Protein AF-A0A7X8GIF8-F1 (afdb_monomer_lite)

Secondary structure (DSSP, 8-state):
---GGGGT---TTT---HHHHHHHHHHHHHHHHHHHHHT---HHHHHHHHHHHHHHHHHHHHHHHHHHHHHT-GGGHHHHHHHHHHHHHHHHH-HHHHHHHHHHHHTSS-GGGG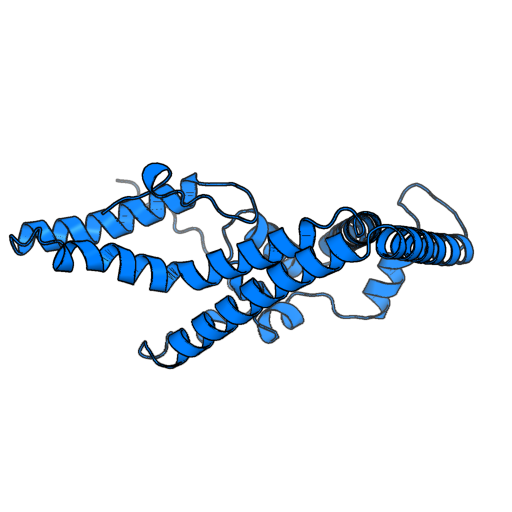G-HHHHHHHS---HHHHHHHHHSPPTT----HHHHHHHHHHHHHHHHHHHHH-HHHHHHHHHHHHHHHHHHHHHHHHHHHHSS---GGGG--TT-----------

Structure (mmCIF, N/CA/C/O backbone):
data_AF-A0A7X8GIF8-F1
#
_entry.id   AF-A0A7X8GIF8-F1
#
loop_
_atom_site.group_PDB
_atom_site.id
_atom_site.type_symbol
_atom_site.label_atom_id
_atom_site.label_alt_id
_atom_site.label_comp_id
_atom_site.label_asym_id
_atom_site.label_entity_id
_atom_site.label_seq_id
_atom_site.pdbx_PDB_ins_code
_atom_site.Cartn_x
_atom_site.Cartn_y
_atom_site.Cartn_z
_atom_site.occupancy
_atom_site.B_iso_or_equiv
_atom_site.auth_seq_id
_atom_site.auth_comp_id
_atom_site.auth_asym_id
_atom_site.auth_atom_id
_atom_site.pdbx_PDB_model_num
ATOM 1 N N . MET A 1 1 ? -15.236 3.003 18.579 1.00 92.75 1 MET A N 1
ATOM 2 C CA . MET A 1 1 ? -15.171 2.500 17.191 1.00 92.75 1 MET A CA 1
ATOM 3 C C . MET A 1 1 ? -15.177 3.705 16.267 1.00 92.75 1 MET A C 1
ATOM 5 O O . MET A 1 1 ? -16.009 4.575 16.480 1.00 92.75 1 MET A O 1
ATOM 9 N N . VAL A 1 2 ? -14.233 3.801 15.330 1.00 95.94 2 VAL A N 1
ATOM 10 C CA . VAL A 1 2 ? -14.109 4.921 14.377 1.00 95.94 2 VAL A CA 1
ATOM 11 C C . VAL A 1 2 ? -13.876 4.319 12.990 1.00 95.94 2 VAL A C 1
ATOM 13 O O . VAL A 1 2 ? -13.183 3.305 12.887 1.00 95.94 2 VAL A O 1
ATOM 16 N N . ILE A 1 3 ? -14.476 4.902 11.953 1.00 97.38 3 ILE A N 1
ATOM 17 C CA . ILE A 1 3 ? -14.485 4.374 10.580 1.00 97.38 3 ILE A CA 1
ATOM 18 C C . ILE A 1 3 ? -14.205 5.474 9.552 1.00 97.38 3 ILE A C 1
ATOM 20 O O . ILE A 1 3 ? -14.271 6.660 9.876 1.00 97.38 3 ILE A O 1
ATOM 24 N N . GLY A 1 4 ? -13.942 5.068 8.309 1.00 95.44 4 GLY A N 1
ATOM 25 C CA . GLY A 1 4 ? -13.752 5.970 7.174 1.00 95.44 4 GLY A CA 1
ATOM 26 C C . GLY A 1 4 ? -12.690 7.041 7.401 1.00 95.44 4 GLY A C 1
ATOM 27 O O . GLY A 1 4 ? -11.631 6.773 7.967 1.00 95.44 4 GLY A O 1
ATOM 28 N N . ASP A 1 5 ? -12.984 8.256 6.945 1.00 95.50 5 ASP A N 1
ATOM 29 C CA . ASP A 1 5 ? -12.061 9.394 7.008 1.00 95.50 5 ASP A CA 1
ATOM 30 C C . ASP A 1 5 ? -11.734 9.806 8.452 1.00 95.50 5 ASP A C 1
ATOM 32 O O . ASP A 1 5 ? -10.590 10.107 8.779 1.00 95.50 5 ASP A O 1
ATOM 36 N N . ALA A 1 6 ? -12.698 9.671 9.372 1.00 96.69 6 ALA A N 1
ATOM 37 C CA . ALA A 1 6 ? -12.468 9.905 10.799 1.00 96.69 6 ALA A CA 1
ATOM 38 C C . ALA A 1 6 ? -11.425 8.944 11.402 1.00 96.69 6 ALA A C 1
ATOM 40 O O . ALA A 1 6 ? -10.806 9.261 12.416 1.00 96.69 6 ALA A O 1
ATOM 41 N N . ALA A 1 7 ? -11.231 7.771 10.792 1.00 94.75 7 ALA A N 1
ATOM 42 C CA . ALA A 1 7 ? -10.197 6.806 11.158 1.00 94.75 7 ALA A CA 1
ATOM 43 C C . ALA A 1 7 ? -8.937 6.895 10.274 1.00 94.75 7 ALA A C 1
ATOM 45 O O . ALA A 1 7 ? -8.041 6.068 10.432 1.00 94.75 7 ALA A O 1
ATOM 46 N N . ASN A 1 8 ? -8.855 7.880 9.369 1.00 93.50 8 ASN A N 1
ATOM 47 C CA . ASN A 1 8 ? -7.756 8.079 8.420 1.00 93.50 8 ASN A CA 1
ATOM 48 C C . ASN A 1 8 ? -7.442 6.827 7.579 1.00 93.50 8 ASN A C 1
ATOM 50 O O . ASN A 1 8 ? -6.294 6.407 7.444 1.00 93.50 8 ASN A O 1
ATOM 54 N N . LEU A 1 9 ? -8.484 6.193 7.036 1.00 93.94 9 LEU A N 1
ATOM 55 C CA . LEU A 1 9 ? -8.365 4.939 6.286 1.00 93.94 9 LEU A CA 1
ATOM 56 C C . LEU A 1 9 ? -8.098 5.154 4.785 1.00 93.94 9 LEU A C 1
ATOM 58 O O . LEU A 1 9 ? -8.544 4.344 3.982 1.00 93.94 9 LEU A O 1
ATOM 62 N N . ALA A 1 10 ? -7.420 6.225 4.370 1.00 92.56 10 ALA A N 1
ATOM 63 C CA . ALA A 1 10 ? -7.121 6.481 2.954 1.00 92.56 10 ALA A CA 1
ATOM 64 C C . ALA A 1 10 ? -6.022 5.546 2.421 1.00 92.56 10 ALA A C 1
ATOM 66 O O . ALA A 1 10 ? -4.966 5.444 3.029 1.00 92.56 10 ALA A O 1
ATOM 67 N N . ASP A 1 11 ? -6.240 4.873 1.290 1.00 91.81 11 ASP A N 1
ATOM 68 C CA . ASP A 1 11 ? -5.256 3.954 0.704 1.00 91.81 11 ASP A CA 1
ATOM 69 C C . ASP A 1 11 ? -3.913 4.669 0.418 1.00 91.81 11 ASP A C 1
ATOM 71 O O . ASP A 1 11 ? -3.903 5.661 -0.316 1.00 91.81 11 ASP A O 1
ATOM 75 N N . PRO A 1 12 ? -2.774 4.179 0.947 1.00 92.06 12 PRO A N 1
ATOM 76 C CA . PRO A 1 12 ? -1.474 4.823 0.754 1.00 92.06 12 PRO A CA 1
ATOM 77 C C . PRO A 1 12 ? -1.001 4.898 -0.706 1.00 92.06 12 PRO A C 1
ATOM 79 O O . PRO A 1 12 ? -0.185 5.757 -1.037 1.00 92.06 12 PRO A O 1
ATOM 82 N N . ILE A 1 13 ? -1.457 3.994 -1.579 1.00 90.31 13 ILE A N 1
ATOM 83 C CA . ILE A 1 13 ? -0.978 3.898 -2.965 1.00 90.31 13 ILE A CA 1
ATOM 84 C C . ILE A 1 13 ? -1.670 4.929 -3.857 1.00 90.31 13 ILE A C 1
ATOM 86 O O . ILE A 1 13 ? -1.005 5.623 -4.625 1.00 90.31 13 ILE A O 1
ATOM 90 N N . ASN A 1 14 ? -2.998 5.020 -3.780 1.00 89.69 14 ASN A N 1
ATOM 91 C CA . ASN A 1 14 ? -3.799 5.864 -4.675 1.00 89.69 14 ASN A CA 1
ATOM 92 C C . ASN A 1 14 ? -4.448 7.073 -3.980 1.00 89.69 14 ASN A C 1
ATOM 94 O O . ASN A 1 14 ? -5.032 7.920 -4.655 1.00 89.69 14 ASN A O 1
ATOM 98 N N . GLY A 1 15 ? -4.350 7.174 -2.651 1.00 90.00 15 GLY A N 1
ATOM 99 C CA . GLY A 1 15 ? -4.953 8.244 -1.851 1.00 90.00 15 GLY A CA 1
ATOM 100 C C . GLY A 1 15 ? -6.478 8.152 -1.710 1.00 90.00 15 GLY A C 1
ATOM 10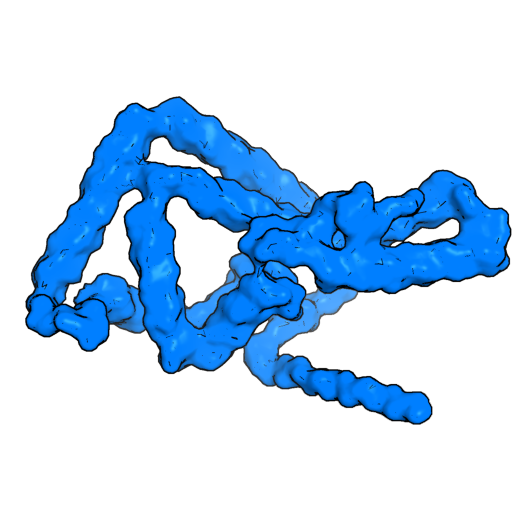1 O O . GLY A 1 15 ? -7.101 9.045 -1.139 1.00 90.00 15 GLY A O 1
ATOM 102 N N . GLY A 1 16 ? -7.107 7.101 -2.233 1.00 90.94 16 GLY A N 1
ATOM 103 C CA . GLY A 1 16 ? -8.548 6.895 -2.214 1.00 90.94 16 GLY A CA 1
ATOM 104 C C . GLY A 1 16 ? -9.048 6.408 -0.855 1.00 90.94 16 GLY A C 1
ATOM 105 O O . GLY A 1 16 ? -8.534 5.448 -0.289 1.00 90.94 16 GLY A O 1
ATOM 106 N N . GLY A 1 17 ? -10.099 7.043 -0.333 1.00 91.94 17 GLY A N 1
ATOM 107 C CA . GLY A 1 17 ? -10.710 6.668 0.951 1.00 91.94 17 GLY A CA 1
ATOM 108 C C . GLY A 1 17 ? -12.096 6.032 0.847 1.00 91.94 17 GLY A C 1
ATOM 109 O O . GLY A 1 17 ? -12.537 5.387 1.793 1.00 91.94 17 GLY A O 1
ATOM 110 N N . ILE A 1 18 ? -12.794 6.181 -0.285 1.00 94.00 18 ILE A N 1
ATOM 111 C CA . ILE A 1 18 ? -14.220 5.824 -0.398 1.00 94.00 18 ILE A CA 1
ATOM 112 C C . ILE A 1 18 ? -14.442 4.324 -0.190 1.00 94.00 18 ILE A C 1
ATOM 114 O O . ILE A 1 18 ? -15.267 3.938 0.633 1.00 94.00 18 ILE A O 1
ATOM 118 N N . HIS A 1 19 ? -13.691 3.470 -0.890 1.00 91.06 19 HIS A N 1
ATOM 119 C CA . HIS A 1 19 ? -13.821 2.020 -0.737 1.00 91.06 19 HIS A CA 1
ATOM 120 C C . HIS A 1 19 ? -13.545 1.581 0.711 1.00 91.06 19 HIS A C 1
ATOM 122 O O . HIS A 1 19 ? -14.333 0.840 1.297 1.00 91.06 19 HIS A O 1
ATOM 128 N N . ASN A 1 20 ? -12.488 2.121 1.322 1.00 92.94 20 ASN A N 1
ATOM 129 C CA . ASN A 1 20 ? -12.100 1.805 2.695 1.00 92.94 20 ASN A CA 1
ATOM 130 C C . ASN A 1 20 ? -13.143 2.320 3.704 1.00 92.94 20 ASN A C 1
ATOM 132 O O . ASN A 1 20 ? -13.422 1.653 4.700 1.00 92.94 20 ASN A O 1
ATOM 136 N N . ALA A 1 21 ? -13.773 3.468 3.440 1.00 95.75 21 ALA A N 1
ATOM 137 C CA . ALA A 1 21 ? -14.875 4.001 4.239 1.00 95.75 21 ALA A CA 1
ATOM 138 C C . ALA A 1 21 ? -16.125 3.114 4.166 1.00 95.75 21 ALA A C 1
ATOM 140 O O . ALA A 1 21 ? -16.726 2.819 5.198 1.00 95.75 21 ALA A O 1
ATOM 141 N N . MET A 1 22 ? -16.479 2.632 2.973 1.00 96.06 22 MET A N 1
ATOM 142 C CA . MET A 1 22 ? -17.614 1.723 2.790 1.00 96.06 22 MET A CA 1
ATOM 143 C C . MET A 1 22 ? -17.367 0.369 3.464 1.00 96.06 22 MET A C 1
ATOM 145 O O . MET A 1 22 ? -18.236 -0.135 4.175 1.00 96.06 22 MET A O 1
ATOM 149 N N . GLU A 1 23 ? -16.174 -0.204 3.297 1.00 94.50 23 GLU A N 1
ATOM 150 C CA . G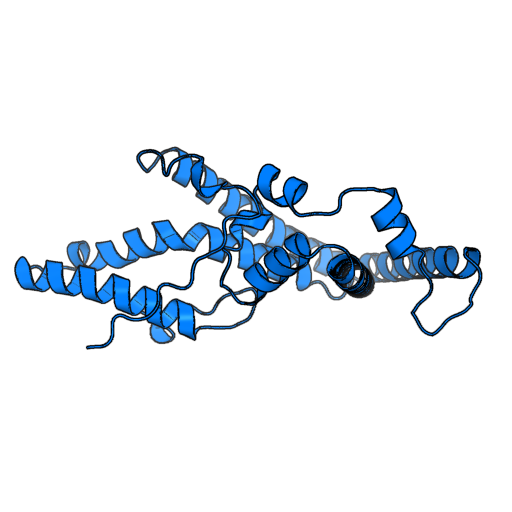LU A 1 23 ? -15.818 -1.488 3.907 1.00 94.50 23 GLU A CA 1
ATOM 151 C C . GLU A 1 23 ? -15.729 -1.392 5.438 1.00 94.50 23 GLU A C 1
ATOM 153 O O . GLU A 1 23 ? -16.256 -2.253 6.146 1.00 94.50 23 GLU A O 1
ATOM 158 N N . SER A 1 24 ? -15.121 -0.325 5.968 1.00 96.88 24 SER A N 1
ATOM 159 C CA . SER A 1 24 ? -15.067 -0.095 7.418 1.00 96.88 24 SER A CA 1
ATOM 160 C C . SER A 1 24 ? -16.452 0.143 8.010 1.00 96.88 24 SER A C 1
ATOM 162 O O . SER A 1 24 ? -16.750 -0.399 9.072 1.00 96.88 24 SER A O 1
ATOM 164 N N . GLY A 1 25 ? -17.323 0.885 7.320 1.00 97.75 25 GLY A N 1
ATOM 165 C CA . GLY A 1 25 ? -18.713 1.078 7.730 1.00 97.75 25 GLY A CA 1
ATOM 166 C C . GLY A 1 25 ? -19.511 -0.223 7.759 1.00 97.75 25 GLY A C 1
ATOM 167 O O . GLY A 1 25 ? -20.227 -0.478 8.726 1.00 97.75 25 GLY A O 1
ATOM 168 N N . HIS A 1 26 ? -19.339 -1.077 6.748 1.00 97.62 26 HIS A N 1
ATOM 169 C CA . HIS A 1 26 ? -19.956 -2.402 6.715 1.00 97.62 26 HIS A CA 1
ATOM 170 C C . HIS A 1 26 ? -19.483 -3.282 7.881 1.00 97.62 26 HIS A C 1
ATOM 172 O O . HIS A 1 26 ? -20.296 -3.836 8.612 1.00 97.62 26 HIS A O 1
ATOM 178 N N . LEU A 1 27 ? -18.175 -3.353 8.127 1.00 97.38 27 LEU A N 1
ATOM 179 C CA . LEU A 1 27 ? -17.638 -4.154 9.228 1.00 97.38 27 LEU A CA 1
ATOM 180 C C . LEU A 1 27 ? -18.039 -3.605 10.609 1.00 97.38 27 LEU A C 1
ATOM 182 O O . LEU A 1 27 ? -18.278 -4.363 11.550 1.00 97.38 27 LEU A O 1
ATOM 186 N N . ALA A 1 28 ? -18.105 -2.281 10.751 1.00 98.06 28 ALA A N 1
ATOM 187 C CA . ALA A 1 28 ? -18.545 -1.635 11.979 1.00 98.06 28 ALA A CA 1
ATOM 188 C C . ALA A 1 28 ? -20.035 -1.860 12.251 1.00 98.06 28 ALA A C 1
ATOM 190 O O . ALA A 1 28 ? -20.409 -2.015 13.413 1.00 98.06 28 ALA A O 1
ATOM 191 N N . SER A 1 29 ? -20.879 -1.908 11.214 1.00 98.12 29 SER A N 1
ATOM 192 C CA . SER A 1 29 ? -22.307 -2.183 11.387 1.00 98.12 29 SER A CA 1
ATOM 193 C C . SER A 1 29 ? -22.554 -3.614 11.861 1.00 98.12 29 SER A C 1
ATOM 195 O O . SER A 1 29 ? -23.374 -3.803 12.754 1.00 98.12 29 SER A O 1
ATOM 197 N N . GLU A 1 30 ? -21.790 -4.599 11.377 1.00 98.19 30 GLU A N 1
ATOM 198 C CA . GLU A 1 30 ? -21.833 -5.971 11.905 1.00 98.19 30 GLU A CA 1
ATOM 199 C C . GLU A 1 30 ? -21.527 -6.004 13.410 1.00 98.19 30 GLU A C 1
ATOM 201 O O . GLU A 1 30 ? -22.292 -6.562 14.195 1.00 98.19 30 GLU A O 1
ATOM 206 N N . VAL A 1 31 ? -20.440 -5.350 13.836 1.00 98.06 31 VAL A N 1
ATOM 207 C CA . VAL A 1 31 ? -20.057 -5.296 15.258 1.00 98.06 31 VAL A CA 1
ATOM 208 C C . VAL A 1 31 ? -21.087 -4.526 16.089 1.00 98.06 31 VAL A C 1
ATOM 210 O O . VAL A 1 31 ? -21.388 -4.932 17.210 1.00 98.06 31 VAL A O 1
ATOM 213 N N . ALA A 1 32 ? -21.660 -3.446 15.553 1.00 98.12 32 ALA A N 1
ATOM 214 C CA . ALA A 1 32 ? -22.712 -2.687 16.225 1.00 98.12 32 ALA A CA 1
ATOM 215 C C . ALA A 1 32 ? -24.000 -3.506 16.394 1.00 98.12 32 ALA A C 1
ATOM 217 O O . ALA A 1 32 ? -24.611 -3.460 17.457 1.00 98.12 32 ALA A O 1
ATOM 218 N N . LEU A 1 33 ? -24.398 -4.279 15.380 1.00 98.44 33 LEU A N 1
ATOM 219 C CA . LEU A 1 33 ? -25.555 -5.173 15.457 1.00 98.44 33 LEU A CA 1
ATOM 220 C C . LEU A 1 33 ? -25.351 -6.258 16.518 1.00 98.44 33 LEU A C 1
ATOM 222 O O . LEU A 1 33 ? -26.250 -6.498 17.322 1.00 98.44 33 LEU A O 1
ATOM 226 N N . GLU A 1 34 ? -24.161 -6.866 16.568 1.00 98.19 34 GLU A N 1
ATOM 227 C CA . GLU A 1 34 ? -23.807 -7.825 17.619 1.00 98.19 34 GLU A CA 1
ATOM 228 C C . GLU A 1 34 ? -23.853 -7.178 19.018 1.00 98.19 34 GLU A C 1
ATOM 230 O O . GLU A 1 34 ? -24.343 -7.797 19.963 1.00 98.19 34 GLU A O 1
ATOM 235 N N . ALA A 1 35 ? -23.395 -5.927 19.146 1.00 98.25 35 ALA A N 1
ATOM 236 C CA . ALA A 1 35 ? -23.413 -5.179 20.406 1.00 98.25 35 ALA A CA 1
ATOM 237 C C . ALA A 1 35 ? -24.844 -4.881 20.868 1.00 98.25 35 ALA A C 1
ATOM 239 O O . ALA A 1 35 ? -25.171 -5.081 22.034 1.00 98.25 35 ALA A O 1
ATOM 240 N N . ILE A 1 36 ? -25.715 -4.460 19.944 1.00 98.50 36 ILE A N 1
ATOM 241 C CA . ILE A 1 36 ? -27.135 -4.204 20.217 1.00 98.50 36 ILE A CA 1
ATOM 242 C C . ILE A 1 36 ? -27.836 -5.491 20.658 1.00 98.50 36 ILE A C 1
ATOM 244 O O . ILE A 1 36 ? -28.555 -5.477 21.653 1.00 98.50 36 ILE A O 1
ATOM 248 N N . ALA A 1 37 ? -27.609 -6.601 19.952 1.00 98.19 37 ALA A N 1
ATOM 249 C CA . ALA A 1 37 ? -28.221 -7.886 20.282 1.00 98.19 37 ALA A CA 1
ATOM 250 C C . ALA A 1 37 ? -27.764 -8.424 21.650 1.00 98.19 37 ALA A C 1
ATOM 252 O O . ALA A 1 37 ? -28.561 -9.018 22.372 1.00 98.19 37 ALA A O 1
ATOM 253 N N . GLY A 1 38 ? -26.493 -8.211 22.006 1.00 97.12 38 GLY A N 1
ATOM 254 C CA . GLY A 1 38 ? -25.930 -8.617 23.295 1.00 97.12 38 GLY A CA 1
ATOM 255 C C . GLY A 1 38 ? -26.125 -7.608 24.431 1.00 97.12 38 GLY A C 1
ATOM 256 O O . GLY A 1 38 ? -25.850 -7.943 25.580 1.00 97.12 38 GLY A O 1
ATOM 257 N N . GLY A 1 39 ? -26.562 -6.381 24.132 1.00 98.25 39 GLY A N 1
ATOM 258 C CA . GLY A 1 39 ? -26.608 -5.276 25.094 1.00 98.25 39 GLY A CA 1
ATOM 259 C C . GLY A 1 39 ? -25.233 -4.829 25.614 1.00 98.25 39 GLY A C 1
ATOM 260 O O . GLY A 1 39 ? -25.168 -4.162 26.645 1.00 98.25 39 GLY A O 1
ATOM 261 N N . ASP A 1 40 ? -24.139 -5.186 24.934 1.00 98.00 40 ASP A N 1
ATOM 262 C CA . ASP A 1 40 ? -22.764 -4.918 25.367 1.00 98.00 40 ASP A CA 1
ATOM 263 C C . ASP A 1 40 ? -22.091 -3.881 24.460 1.00 98.00 40 ASP A C 1
ATOM 265 O O . ASP A 1 40 ? -21.626 -4.173 23.358 1.00 98.00 40 ASP A O 1
ATOM 269 N N . PHE A 1 41 ? -22.016 -2.647 24.956 1.00 97.44 41 PHE A N 1
ATOM 270 C CA . PHE A 1 41 ? -21.344 -1.524 24.296 1.00 97.44 41 PHE A CA 1
ATOM 271 C C . PHE A 1 41 ? -19.986 -1.204 24.930 1.00 97.44 41 PHE A C 1
ATOM 273 O O . PHE A 1 41 ? -19.466 -0.093 24.777 1.00 97.44 41 PHE A O 1
ATOM 280 N N . SER A 1 42 ? -19.415 -2.150 25.679 1.00 98.06 42 SER A N 1
ATOM 281 C CA . SER A 1 42 ? -18.111 -1.975 26.304 1.00 98.06 42 SER A CA 1
ATOM 282 C C . SER A 1 42 ? -17.015 -1.734 25.263 1.00 98.06 42 SER A C 1
ATOM 284 O O . SER A 1 42 ? -17.107 -2.101 24.084 1.00 98.06 42 SER A O 1
ATOM 286 N N . ARG A 1 43 ? -15.920 -1.116 25.719 1.00 97.00 43 ARG A N 1
ATOM 287 C CA . ARG A 1 43 ? -14.720 -0.905 24.901 1.00 97.00 43 ARG A CA 1
ATOM 288 C C . ARG A 1 43 ? -14.190 -2.218 24.330 1.00 97.00 43 ARG A C 1
ATOM 290 O O . ARG A 1 43 ? -13.756 -2.228 23.181 1.00 97.00 43 ARG A O 1
ATOM 297 N N . ASP A 1 44 ? -14.229 -3.288 25.114 1.00 96.00 44 ASP A N 1
ATOM 298 C CA . ASP A 1 44 ? -13.706 -4.592 24.714 1.00 96.00 44 ASP A CA 1
ATOM 299 C C . ASP A 1 44 ? -14.563 -5.200 23.603 1.00 96.00 44 ASP A C 1
ATOM 301 O O . ASP A 1 44 ? -14.027 -5.653 22.587 1.00 96.00 44 ASP A O 1
ATOM 305 N N . PHE A 1 45 ? -15.891 -5.108 23.724 1.00 97.69 45 PHE A N 1
ATOM 306 C CA . PHE A 1 45 ? -16.800 -5.589 22.690 1.00 97.69 45 PHE A CA 1
ATOM 307 C C . PHE A 1 45 ? -16.652 -4.801 21.384 1.00 97.69 45 PHE A C 1
ATOM 309 O O . PHE A 1 45 ? -16.419 -5.380 20.320 1.00 97.69 45 PHE A O 1
ATOM 316 N N . LEU A 1 46 ? -16.706 -3.467 21.453 1.00 97.75 46 LEU A N 1
ATOM 317 C CA . LEU A 1 46 ? -16.546 -2.604 20.277 1.00 97.75 46 LEU A CA 1
ATOM 318 C C . LEU A 1 46 ? -15.122 -2.655 19.697 1.00 97.75 46 LEU A C 1
ATOM 320 O O . LEU A 1 46 ? -14.921 -2.382 18.512 1.00 97.75 46 LEU A O 1
ATOM 324 N N . GLY A 1 47 ? -14.127 -3.033 20.504 1.00 96.62 47 GLY A N 1
ATOM 325 C CA . GLY A 1 47 ? -12.744 -3.257 20.083 1.00 96.62 47 GLY A CA 1
ATOM 326 C C . GLY A 1 47 ? -12.598 -4.381 19.056 1.00 96.62 47 GLY A C 1
ATOM 327 O O . GLY A 1 47 ? -11.672 -4.347 18.243 1.00 96.62 47 GLY A O 1
ATOM 328 N N . ARG A 1 48 ? -13.558 -5.316 18.999 1.00 96.44 48 ARG A N 1
ATOM 329 C CA . ARG A 1 48 ? -13.590 -6.407 18.009 1.00 96.44 48 ARG A CA 1
ATOM 330 C C . ARG A 1 48 ? -13.591 -5.887 16.571 1.00 96.44 48 ARG A C 1
ATOM 332 O O . ARG A 1 48 ? -13.000 -6.534 15.709 1.00 96.44 48 ARG A O 1
ATOM 339 N N . TYR A 1 49 ? -14.177 -4.713 16.314 1.00 97.50 49 TYR A N 1
ATOM 340 C CA . TYR A 1 49 ? -14.084 -4.054 15.007 1.00 97.50 49 TYR A CA 1
ATOM 341 C C . TYR A 1 49 ? -12.626 -3.821 14.596 1.00 97.50 49 TYR A C 1
ATOM 343 O O . TYR A 1 49 ? -12.234 -4.217 13.502 1.00 97.50 49 TYR A O 1
ATOM 351 N N . ALA A 1 50 ? -11.805 -3.245 15.480 1.00 95.44 50 ALA A N 1
ATOM 352 C CA . ALA A 1 50 ? -10.408 -2.947 15.173 1.00 95.44 50 ALA A CA 1
ATOM 353 C C . ALA A 1 50 ? -9.611 -4.233 14.913 1.00 95.44 50 ALA A C 1
ATOM 355 O O . ALA A 1 50 ? -8.831 -4.297 13.966 1.00 95.44 50 ALA A O 1
ATOM 356 N N . THR A 1 51 ? -9.857 -5.287 15.698 1.00 94.44 51 THR A N 1
ATOM 357 C CA . THR A 1 51 ? -9.245 -6.604 15.473 1.00 94.44 51 THR A CA 1
ATOM 358 C C . THR A 1 51 ? -9.622 -7.182 14.108 1.00 94.44 51 THR A C 1
ATOM 360 O O . THR A 1 51 ? -8.739 -7.630 13.375 1.00 94.44 51 THR A O 1
ATOM 363 N N . ARG A 1 52 ? -10.911 -7.152 13.738 1.00 94.56 52 ARG A N 1
ATOM 364 C CA . ARG A 1 52 ? -11.383 -7.651 12.435 1.00 94.56 52 ARG A CA 1
ATOM 365 C C . ARG A 1 52 ? -10.834 -6.817 11.274 1.00 94.56 52 ARG A C 1
ATOM 367 O O . ARG A 1 52 ? -10.407 -7.394 10.278 1.00 94.56 52 ARG A O 1
ATOM 374 N N . TRP A 1 53 ? -10.821 -5.489 11.406 1.00 94.94 53 TRP A N 1
ATOM 375 C CA . TRP A 1 53 ? -10.309 -4.573 10.385 1.00 94.94 53 TRP A CA 1
ATOM 376 C C . TRP A 1 53 ? -8.820 -4.809 10.136 1.00 94.94 53 TRP A C 1
ATOM 378 O O . TRP A 1 53 ? -8.416 -5.078 9.005 1.00 94.94 53 TRP A O 1
ATOM 388 N N . ASN A 1 54 ? -8.014 -4.809 11.201 1.00 92.25 54 ASN A N 1
ATOM 389 C CA . ASN A 1 54 ? -6.573 -5.031 11.100 1.00 92.25 54 ASN A CA 1
ATOM 390 C C . ASN A 1 54 ? -6.264 -6.418 10.523 1.00 92.25 54 ASN A C 1
ATOM 392 O O . ASN A 1 54 ? -5.440 -6.533 9.620 1.00 92.25 54 ASN A O 1
ATOM 396 N N . GLY A 1 55 ? -7.001 -7.456 10.934 1.00 90.25 55 GLY A N 1
ATOM 397 C CA . GLY A 1 55 ? -6.850 -8.799 10.368 1.00 90.25 55 GLY A CA 1
ATOM 398 C C . GLY A 1 55 ? -7.110 -8.886 8.857 1.00 90.25 55 GLY A C 1
ATOM 399 O O . GLY A 1 55 ? -6.569 -9.777 8.206 1.00 90.25 55 GLY A O 1
ATOM 400 N N . ARG A 1 56 ? -7.907 -7.971 8.284 1.00 88.88 56 ARG A N 1
ATOM 401 C CA . ARG A 1 56 ? -8.189 -7.918 6.838 1.00 88.88 56 ARG A CA 1
ATOM 402 C C . ARG A 1 56 ? -7.251 -6.986 6.071 1.00 88.88 56 ARG A C 1
ATOM 404 O O . ARG A 1 56 ? -6.882 -7.309 4.944 1.00 88.88 56 ARG A O 1
ATOM 411 N N . ARG A 1 57 ? -6.903 -5.836 6.659 1.00 90.44 57 ARG A N 1
ATOM 412 C CA . ARG A 1 57 ? -6.319 -4.687 5.943 1.00 90.44 57 ARG A CA 1
ATOM 413 C C . ARG A 1 57 ? -4.907 -4.303 6.353 1.00 90.44 57 ARG A C 1
ATOM 415 O O . ARG A 1 57 ? -4.244 -3.602 5.595 1.00 90.44 57 ARG A O 1
ATOM 422 N N . GLU A 1 58 ? -4.425 -4.745 7.513 1.00 91.38 58 GLU A N 1
ATOM 423 C CA . GLU A 1 58 ? -3.147 -4.266 8.052 1.00 91.38 58 GLU A CA 1
ATOM 424 C C . GLU A 1 58 ? -1.964 -4.605 7.135 1.00 91.38 58 GLU A C 1
ATOM 426 O O . GLU A 1 58 ? -1.104 -3.754 6.908 1.00 91.38 58 GLU A O 1
ATOM 431 N N . MET A 1 59 ? -1.937 -5.809 6.549 1.00 90.31 59 MET A N 1
ATOM 432 C CA . MET A 1 59 ? -0.874 -6.174 5.605 1.00 90.31 59 MET A CA 1
ATOM 433 C C . MET A 1 59 ? -0.897 -5.312 4.342 1.00 90.31 59 MET A C 1
ATOM 435 O O . MET A 1 59 ? 0.163 -4.895 3.880 1.00 90.31 59 MET A O 1
ATOM 439 N N . ASP A 1 60 ? -2.074 -5.014 3.792 1.00 91.25 60 ASP A N 1
ATOM 440 C CA . ASP A 1 60 ? -2.180 -4.184 2.587 1.00 91.25 60 ASP A CA 1
ATOM 441 C C . ASP A 1 60 ? -1.786 -2.744 2.857 1.00 91.25 60 ASP A C 1
ATOM 443 O O . ASP A 1 60 ? -1.008 -2.175 2.096 1.00 91.25 60 ASP A O 1
ATOM 447 N N . TRP A 1 61 ? -2.237 -2.195 3.985 1.00 92.88 61 TRP A N 1
ATOM 448 C CA . TRP A 1 61 ? -1.842 -0.866 4.427 1.00 92.88 61 TRP A CA 1
ATOM 449 C C . TRP A 1 61 ? -0.321 -0.746 4.563 1.00 92.88 61 TRP A C 1
ATOM 451 O O . TRP A 1 61 ? 0.292 0.146 3.979 1.00 92.88 61 TRP A O 1
ATOM 461 N N . ARG A 1 62 ? 0.311 -1.681 5.289 1.00 94.50 62 ARG A N 1
ATOM 462 C CA . ARG A 1 62 ? 1.772 -1.698 5.481 1.00 94.50 62 ARG A CA 1
ATOM 463 C C . ARG A 1 62 ? 2.519 -1.880 4.159 1.00 94.50 62 ARG A C 1
ATOM 465 O O . ARG A 1 62 ? 3.577 -1.283 3.975 1.00 94.50 62 ARG A O 1
ATOM 472 N N . THR A 1 63 ? 1.971 -2.674 3.238 1.00 94.06 63 THR A N 1
ATOM 473 C CA . THR A 1 63 ? 2.553 -2.860 1.901 1.00 94.06 63 THR A CA 1
ATOM 474 C C . THR A 1 63 ? 2.505 -1.563 1.099 1.00 94.06 63 THR A C 1
ATOM 476 O O . THR A 1 63 ? 3.529 -1.151 0.557 1.00 94.06 63 THR A O 1
ATOM 479 N N . GLY A 1 64 ? 1.351 -0.891 1.068 1.00 93.31 64 GLY A N 1
ATOM 480 C CA . GLY A 1 64 ? 1.193 0.395 0.391 1.00 93.31 64 GLY A CA 1
ATOM 481 C C . GLY A 1 64 ? 2.109 1.473 0.969 1.00 93.31 64 GLY A C 1
ATOM 482 O O . GLY A 1 64 ? 2.799 2.160 0.221 1.00 93.31 64 GLY A O 1
ATOM 483 N N . GLU A 1 65 ? 2.208 1.559 2.295 1.00 94.31 65 GLU A N 1
ATOM 484 C CA . GLU A 1 65 ? 3.110 2.492 2.980 1.00 94.31 65 GLU A CA 1
ATOM 485 C C . GLU A 1 65 ? 4.590 2.244 2.658 1.00 94.31 65 GLU A C 1
ATOM 487 O O . GLU A 1 65 ? 5.354 3.197 2.488 1.00 94.31 65 GLU A O 1
ATOM 492 N N . LEU A 1 66 ? 5.008 0.977 2.566 1.00 95.06 66 LEU A N 1
ATOM 493 C CA . LEU A 1 66 ? 6.365 0.619 2.153 1.00 95.06 66 LEU A CA 1
ATOM 494 C C . LEU A 1 66 ? 6.619 1.028 0.696 1.00 95.06 66 LEU A C 1
ATOM 496 O O . LEU A 1 66 ? 7.640 1.650 0.406 1.00 95.06 66 LEU A O 1
ATOM 500 N N . MET A 1 67 ? 5.683 0.719 -0.206 1.00 92.69 67 MET A N 1
ATOM 501 C CA . MET A 1 67 ? 5.772 1.098 -1.620 1.00 92.69 67 MET A CA 1
ATOM 502 C C . MET A 1 67 ? 5.868 2.613 -1.799 1.00 92.69 67 MET A C 1
ATOM 504 O O . MET A 1 67 ? 6.744 3.098 -2.520 1.00 92.69 67 MET A O 1
ATOM 508 N N . LEU A 1 68 ? 5.018 3.367 -1.100 1.00 92.44 68 LEU A N 1
ATOM 509 C CA . LEU A 1 68 ? 5.037 4.821 -1.141 1.00 92.44 68 LEU A CA 1
ATOM 510 C C . LEU A 1 68 ? 6.359 5.367 -0.588 1.00 92.44 68 LEU A C 1
ATOM 512 O O . LEU A 1 68 ? 6.953 6.253 -1.200 1.00 92.44 68 LEU A O 1
ATOM 516 N N . SER A 1 69 ? 6.870 4.827 0.523 1.00 93.62 69 SER A N 1
ATOM 517 C CA . SER A 1 69 ? 8.166 5.251 1.072 1.00 93.62 69 SER A CA 1
ATOM 518 C C . SER A 1 69 ? 9.331 4.982 0.141 1.00 93.62 69 SER A C 1
ATOM 520 O O . SER A 1 69 ? 10.220 5.825 0.055 1.00 93.62 69 SER A O 1
ATOM 522 N N . ILE A 1 70 ? 9.313 3.883 -0.614 1.00 92.81 70 ILE A N 1
ATOM 523 C CA . ILE A 1 70 ? 10.288 3.672 -1.688 1.00 92.81 70 ILE A CA 1
ATOM 524 C C . ILE A 1 70 ? 10.180 4.829 -2.688 1.00 92.81 70 ILE A C 1
ATOM 526 O O . ILE A 1 70 ? 11.155 5.553 -2.896 1.00 92.81 70 ILE A O 1
ATOM 530 N N . ALA A 1 71 ? 8.982 5.095 -3.212 1.00 90.69 71 ALA A N 1
ATOM 531 C CA . ALA A 1 71 ? 8.746 6.132 -4.219 1.00 90.69 71 ALA A CA 1
ATOM 532 C C . ALA A 1 71 ? 9.086 7.573 -3.768 1.00 90.69 71 ALA A C 1
ATOM 534 O O . ALA A 1 71 ? 9.352 8.423 -4.618 1.00 90.69 71 ALA A O 1
ATOM 535 N N . LYS A 1 72 ? 9.135 7.863 -2.459 1.00 90.12 72 LYS A N 1
ATOM 536 C CA . LYS A 1 72 ? 9.400 9.213 -1.918 1.00 90.12 72 LYS A CA 1
ATOM 537 C C . LYS A 1 72 ? 10.799 9.766 -2.205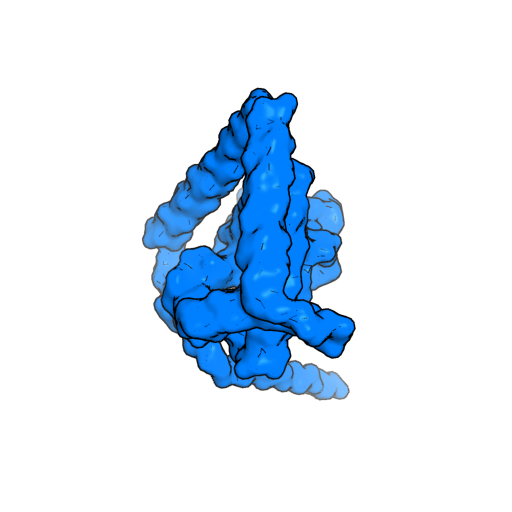 1.00 90.12 72 LYS A C 1
ATOM 539 O O . LYS A 1 72 ? 10.979 10.973 -2.077 1.00 90.12 72 LYS A O 1
ATOM 544 N N . ASN A 1 73 ? 11.791 8.951 -2.574 1.00 90.81 73 ASN A N 1
ATOM 545 C CA . ASN A 1 73 ? 13.162 9.447 -2.755 1.00 90.81 73 ASN A CA 1
ATOM 546 C C . ASN A 1 73 ? 13.357 10.198 -4.094 1.00 90.81 73 ASN A C 1
ATOM 548 O O . ASN A 1 73 ? 13.460 9.559 -5.146 1.00 90.81 73 ASN A O 1
ATOM 552 N N . PRO A 1 74 ? 13.514 11.539 -4.097 1.00 86.88 74 PRO A N 1
ATOM 553 C CA . PRO A 1 74 ? 13.657 12.313 -5.333 1.00 86.88 74 PRO A CA 1
ATOM 554 C C . PRO A 1 74 ? 14.981 12.044 -6.065 1.00 86.88 74 PRO A C 1
ATOM 556 O O . PRO A 1 74 ? 15.088 12.304 -7.268 1.00 86.88 74 PRO A O 1
ATOM 559 N N . ASN A 1 75 ? 15.989 11.495 -5.377 1.00 88.19 75 ASN A N 1
ATOM 560 C CA . ASN A 1 75 ? 17.268 11.129 -5.989 1.00 88.19 75 ASN A CA 1
ATOM 561 C C . ASN A 1 75 ? 17.133 9.943 -6.958 1.00 88.19 75 ASN A C 1
ATOM 563 O O . ASN A 1 75 ? 18.015 9.739 -7.790 1.00 88.19 75 ASN A O 1
ATOM 567 N N . LEU A 1 76 ? 16.023 9.202 -6.877 1.00 86.69 76 LEU A N 1
ATOM 568 C CA . LEU A 1 76 ? 15.713 8.036 -7.706 1.00 86.69 76 LEU A CA 1
ATOM 569 C C . LEU A 1 76 ? 14.695 8.341 -8.819 1.00 86.69 76 LEU A C 1
ATOM 571 O O . LEU A 1 76 ? 14.271 7.433 -9.531 1.00 86.69 76 LEU A O 1
ATOM 575 N N . ARG A 1 77 ? 14.324 9.614 -9.021 1.00 87.44 77 ARG A N 1
ATOM 576 C CA . ARG A 1 77 ? 13.291 10.027 -9.987 1.00 87.44 77 ARG A CA 1
ATOM 577 C C . ARG A 1 77 ? 13.503 9.463 -11.391 1.00 87.44 77 ARG A C 1
ATOM 579 O O . ARG A 1 77 ? 12.547 9.032 -12.023 1.00 87.44 77 ARG A O 1
ATOM 586 N N . GLU A 1 78 ? 14.730 9.475 -11.900 1.00 82.88 78 GLU A N 1
ATOM 587 C CA . GLU A 1 78 ? 15.019 8.992 -13.254 1.00 82.88 78 GLU A CA 1
ATOM 588 C C . GLU A 1 78 ? 14.804 7.482 -13.375 1.00 82.88 78 GLU A C 1
ATOM 590 O O . GLU A 1 78 ? 14.337 7.019 -14.412 1.00 82.88 78 GLU A O 1
ATOM 595 N N . ILE A 1 79 ? 15.075 6.730 -12.304 1.00 83.12 79 ILE A N 1
ATOM 596 C CA . ILE A 1 79 ? 14.773 5.298 -12.237 1.00 83.12 79 ILE A CA 1
ATOM 597 C C . ILE A 1 79 ? 13.262 5.088 -12.205 1.00 83.12 79 ILE A C 1
ATOM 599 O O . ILE A 1 79 ? 12.764 4.232 -12.927 1.00 83.12 79 ILE A O 1
ATOM 603 N N . TYR A 1 80 ? 12.516 5.885 -11.437 1.00 86.88 80 TYR A N 1
ATOM 604 C CA . TYR A 1 80 ? 11.055 5.780 -11.412 1.00 86.88 80 TYR A CA 1
ATOM 605 C C . TYR A 1 80 ? 10.425 6.087 -12.767 1.00 86.88 80 TYR A C 1
ATOM 607 O O . TYR A 1 80 ? 9.545 5.353 -13.205 1.00 86.88 80 TYR A O 1
ATOM 615 N N . LEU A 1 81 ? 10.905 7.113 -13.473 1.00 84.12 81 LEU A N 1
ATOM 616 C CA . LEU A 1 81 ? 10.434 7.424 -14.824 1.00 84.12 81 LEU A CA 1
ATOM 617 C C . LEU A 1 81 ? 10.733 6.283 -15.803 1.00 84.12 81 LEU A C 1
ATOM 619 O O . LEU A 1 81 ? 9.854 5.899 -16.572 1.00 84.12 81 LEU A O 1
ATOM 623 N N . LEU A 1 82 ? 11.939 5.710 -15.747 1.00 80.44 82 LEU A N 1
ATOM 624 C CA . LEU A 1 82 ? 12.313 4.547 -16.555 1.00 80.44 82 LEU A CA 1
ATOM 625 C C . LEU A 1 82 ? 11.414 3.341 -16.245 1.00 80.44 82 LEU A C 1
ATOM 627 O O . LEU A 1 82 ? 10.911 2.690 -17.160 1.00 80.44 82 LEU A O 1
ATOM 631 N N . LEU A 1 83 ? 11.183 3.068 -14.960 1.00 83.69 83 LEU A N 1
ATOM 632 C CA . LEU A 1 83 ? 10.344 1.969 -14.497 1.00 83.69 83 LEU A CA 1
ATOM 633 C C . LEU A 1 83 ? 8.899 2.140 -14.976 1.00 83.69 83 LEU A C 1
ATOM 635 O O . LEU A 1 83 ? 8.359 1.221 -15.581 1.00 83.69 83 LEU A O 1
ATOM 639 N N . ILE A 1 84 ? 8.301 3.320 -14.787 1.00 86.50 84 ILE A N 1
ATOM 640 C CA . ILE A 1 84 ? 6.929 3.618 -15.224 1.00 86.50 84 ILE A CA 1
ATOM 641 C C . ILE A 1 84 ? 6.801 3.483 -16.743 1.00 86.50 84 ILE A C 1
ATOM 643 O O . ILE A 1 84 ? 5.844 2.879 -17.216 1.00 86.50 84 ILE A O 1
ATOM 647 N N . GLN A 1 85 ? 7.764 3.989 -17.520 1.00 81.38 85 GLN A N 1
ATOM 648 C CA . GLN A 1 85 ? 7.751 3.830 -18.979 1.00 81.38 85 GLN A CA 1
ATOM 649 C C . GLN A 1 85 ? 7.847 2.363 -19.402 1.00 81.38 85 GLN A C 1
ATOM 651 O O . GLN A 1 85 ? 7.183 1.952 -20.353 1.00 81.38 85 GLN A O 1
ATOM 656 N N . THR A 1 86 ? 8.664 1.580 -18.700 1.00 80.00 86 THR A N 1
ATOM 657 C CA . THR A 1 86 ? 8.842 0.153 -18.985 1.00 80.00 86 THR A CA 1
ATOM 658 C C . THR A 1 86 ? 7.570 -0.624 -18.655 1.00 80.00 86 THR A C 1
ATOM 660 O O . THR A 1 86 ? 7.082 -1.377 -19.493 1.00 80.00 86 THR A O 1
ATOM 663 N N . ILE A 1 87 ? 6.970 -0.362 -17.491 1.00 84.75 87 ILE A N 1
ATOM 664 C CA . ILE A 1 87 ? 5.679 -0.931 -17.086 1.00 84.75 87 ILE A CA 1
ATOM 665 C C . ILE A 1 87 ? 4.587 -0.549 -18.093 1.00 84.75 87 ILE A C 1
ATOM 667 O O . ILE A 1 87 ? 3.875 -1.423 -18.569 1.00 84.75 87 ILE A O 1
ATOM 671 N N . ALA A 1 88 ? 4.485 0.727 -18.477 1.00 84.44 88 ALA A N 1
ATOM 672 C CA . ALA A 1 88 ? 3.468 1.204 -19.415 1.00 84.44 88 ALA A CA 1
ATOM 673 C C . ALA A 1 88 ? 3.560 0.536 -20.796 1.00 84.44 88 ALA A C 1
ATOM 675 O O . ALA A 1 88 ? 2.542 0.315 -21.445 1.00 84.44 88 ALA A O 1
ATOM 676 N N . ARG A 1 89 ? 4.773 0.206 -21.255 1.00 79.00 89 ARG A N 1
ATOM 677 C CA . ARG A 1 89 ? 4.968 -0.567 -22.488 1.00 79.00 89 ARG A CA 1
ATOM 678 C C . ARG A 1 89 ? 4.586 -2.033 -22.292 1.00 79.00 89 ARG A C 1
ATOM 680 O O . ARG A 1 89 ? 3.836 -2.551 -23.106 1.00 79.00 89 ARG A O 1
ATOM 687 N N . ALA A 1 90 ? 5.036 -2.653 -21.200 1.00 81.00 90 ALA A N 1
ATOM 688 C CA . ALA A 1 90 ? 4.744 -4.052 -20.884 1.00 81.00 90 ALA A CA 1
ATOM 689 C C . ALA A 1 90 ? 3.241 -4.329 -20.694 1.00 81.00 90 ALA A C 1
ATOM 691 O O . ALA A 1 90 ? 2.776 -5.416 -21.021 1.00 81.00 90 ALA A O 1
ATOM 692 N N . ILE A 1 91 ? 2.479 -3.342 -20.209 1.00 85.69 91 ILE A N 1
ATOM 693 C CA . ILE A 1 91 ? 1.013 -3.399 -20.106 1.00 85.69 91 ILE A CA 1
ATOM 694 C C . ILE A 1 91 ? 0.360 -3.616 -21.479 1.00 85.69 91 ILE A C 1
ATOM 696 O O . ILE A 1 91 ? -0.570 -4.405 -21.588 1.00 85.69 91 ILE A O 1
ATOM 700 N N . GLY A 1 92 ? 0.864 -2.971 -22.538 1.00 78.75 92 GLY A N 1
ATOM 701 C CA . GLY A 1 92 ? 0.256 -3.045 -23.872 1.00 78.75 92 GLY A CA 1
ATOM 702 C C . GLY A 1 92 ? 0.286 -4.437 -24.511 1.00 78.75 92 GLY A C 1
ATOM 703 O O . GLY A 1 92 ? -0.537 -4.717 -25.378 1.00 78.75 92 GLY A O 1
ATOM 704 N N . ASP A 1 93 ? 1.200 -5.297 -24.061 1.00 79.06 93 ASP A N 1
ATOM 705 C CA . ASP A 1 93 ? 1.426 -6.630 -24.624 1.00 79.06 93 ASP A CA 1
ATOM 706 C C . ASP A 1 93 ? 0.973 -7.760 -23.672 1.00 79.06 93 ASP A C 1
ATOM 708 O O . ASP A 1 93 ? 1.064 -8.937 -24.026 1.00 79.06 93 ASP A O 1
ATOM 712 N N . ASN A 1 94 ? 0.484 -7.432 -22.466 1.00 84.19 94 ASN A N 1
ATOM 713 C CA . ASN A 1 94 ? 0.100 -8.413 -21.446 1.00 84.19 94 ASN A CA 1
ATOM 714 C C . ASN A 1 94 ? -1.148 -7.966 -20.644 1.00 84.19 94 ASN A C 1
ATOM 716 O O . ASN A 1 94 ? -1.015 -7.247 -19.649 1.00 84.19 94 ASN A O 1
ATOM 720 N N . PRO A 1 95 ? -2.352 -8.439 -21.025 1.00 88.75 95 PRO A N 1
ATOM 721 C CA . PRO A 1 95 ? -3.606 -8.108 -20.341 1.00 88.75 95 PRO A CA 1
ATOM 722 C C . PRO A 1 95 ? -3.658 -8.535 -18.867 1.00 88.75 95 PRO A C 1
ATOM 724 O O . PRO A 1 95 ? -4.229 -7.821 -18.047 1.00 88.75 95 PRO A O 1
ATOM 727 N N . ASP A 1 96 ? -3.039 -9.663 -18.501 1.00 88.81 96 ASP A N 1
ATOM 728 C CA . ASP A 1 96 ? -3.006 -10.121 -17.103 1.00 88.81 96 ASP A CA 1
ATOM 729 C C . ASP A 1 96 ? -2.147 -9.182 -16.241 1.00 88.81 96 ASP A C 1
ATOM 731 O O . ASP A 1 96 ? -2.456 -8.914 -15.077 1.00 88.81 96 ASP A O 1
ATOM 735 N N . PHE A 1 97 ? -1.070 -8.642 -16.821 1.00 89.44 97 PHE A N 1
ATOM 736 C CA . PHE A 1 97 ? -0.235 -7.635 -16.174 1.00 89.44 97 PHE A CA 1
ATOM 737 C C . PHE A 1 97 ? -0.945 -6.278 -16.073 1.00 89.44 97 PHE A C 1
ATOM 739 O O . PHE A 1 97 ? -0.826 -5.606 -15.047 1.00 89.44 97 PHE A O 1
ATOM 746 N N . GLU A 1 98 ? -1.717 -5.895 -17.095 1.00 91.31 98 GLU A N 1
ATOM 747 C CA . GLU A 1 98 ? -2.589 -4.715 -17.062 1.00 91.31 98 GLU A CA 1
ATOM 748 C C . GLU A 1 98 ? -3.615 -4.807 -15.930 1.00 91.31 98 GLU A C 1
ATOM 750 O O . GLU A 1 98 ? -3.688 -3.900 -15.097 1.00 91.31 98 GLU A O 1
ATOM 755 N N . GLU A 1 99 ? -4.368 -5.909 -15.864 1.00 91.75 99 GLU A N 1
ATOM 756 C CA . GLU A 1 99 ? -5.367 -6.144 -14.819 1.00 91.75 99 GLU A CA 1
ATOM 757 C C . GLU A 1 99 ? -4.713 -6.156 -13.435 1.00 91.75 99 GLU A C 1
ATOM 759 O O . GLU A 1 99 ? -5.238 -5.561 -12.492 1.00 91.75 99 GLU A O 1
ATOM 764 N N . PHE A 1 100 ? -3.529 -6.761 -13.309 1.00 91.94 100 PHE A N 1
ATOM 765 C CA . PHE A 1 100 ? -2.777 -6.751 -12.061 1.00 91.94 100 PHE A CA 1
ATOM 766 C C . PHE A 1 100 ? -2.382 -5.329 -11.636 1.00 91.94 100 PHE A C 1
ATOM 768 O O . PHE A 1 100 ? -2.727 -4.897 -10.534 1.00 91.94 100 PHE A O 1
ATOM 775 N N . CYS A 1 101 ? -1.684 -4.576 -12.491 1.00 90.94 101 CYS A N 1
ATOM 776 C CA . CYS A 1 101 ? -1.239 -3.219 -12.171 1.00 90.94 101 CYS A CA 1
ATOM 777 C C . CYS A 1 101 ? -2.423 -2.273 -11.935 1.00 90.94 101 CYS A C 1
ATOM 779 O O . CYS A 1 101 ? -2.477 -1.599 -10.903 1.00 90.94 101 CYS A O 1
ATOM 781 N N . GLY A 1 102 ? -3.390 -2.249 -12.854 1.00 91.62 102 GLY A N 1
ATOM 782 C CA . GLY A 1 102 ? -4.603 -1.443 -12.736 1.00 91.62 102 GLY A CA 1
ATOM 783 C C . GLY A 1 102 ? -5.431 -1.827 -11.513 1.00 91.62 102 GLY A C 1
ATOM 784 O O . GLY A 1 102 ? -5.975 -0.954 -10.835 1.00 91.62 102 GLY A O 1
ATOM 785 N N . GLY A 1 103 ? -5.467 -3.112 -11.164 1.00 92.31 103 GLY A N 1
ATOM 786 C CA . GLY A 1 103 ? -6.168 -3.606 -9.990 1.00 92.31 103 GLY A CA 1
ATOM 787 C C . GLY A 1 103 ? -5.557 -3.116 -8.678 1.00 92.31 103 GLY A C 1
ATOM 788 O O . GLY A 1 103 ? -6.281 -2.639 -7.803 1.00 92.31 103 GLY A O 1
ATOM 789 N N . ILE A 1 104 ? -4.226 -3.158 -8.559 1.00 91.50 104 ILE A N 1
ATOM 790 C CA . ILE A 1 104 ? -3.509 -2.625 -7.389 1.00 91.50 104 ILE A CA 1
ATOM 791 C C . ILE A 1 104 ? -3.718 -1.109 -7.276 1.00 91.50 104 ILE A C 1
ATOM 793 O O . ILE A 1 104 ? -4.073 -0.616 -6.210 1.00 91.50 104 ILE A O 1
ATOM 797 N N . PHE A 1 105 ? -3.560 -0.360 -8.374 1.00 89.19 105 PHE A N 1
ATOM 798 C CA . PHE A 1 105 ? -3.721 1.099 -8.354 1.00 89.19 105 PHE A CA 1
ATOM 799 C C . PHE A 1 105 ? -5.166 1.550 -8.118 1.00 89.19 105 PHE A C 1
ATOM 801 O O . PHE A 1 105 ? -5.380 2.559 -7.456 1.00 89.19 105 PHE A O 1
ATOM 808 N N . SER A 1 106 ? -6.164 0.820 -8.617 1.00 89.56 106 SER A N 1
ATOM 809 C CA . SER A 1 106 ? -7.583 1.124 -8.370 1.00 89.56 106 SER A CA 1
ATOM 810 C C . SER A 1 106 ? -8.078 0.678 -6.990 1.00 89.56 106 SER A C 1
ATOM 812 O O . SER A 1 106 ? -9.197 1.019 -6.612 1.00 89.56 106 SER A O 1
ATOM 814 N N . GLY A 1 107 ? -7.274 -0.086 -6.242 1.00 86.12 107 GLY A N 1
ATOM 815 C CA . GLY A 1 107 ? -7.673 -0.673 -4.961 1.00 86.12 107 GLY A CA 1
ATOM 816 C C . GLY A 1 107 ? -8.643 -1.854 -5.090 1.00 86.12 107 GLY A C 1
ATOM 817 O O . GLY A 1 107 ? -9.237 -2.264 -4.096 1.00 86.12 107 GLY A O 1
ATOM 818 N N . THR A 1 108 ? -8.824 -2.410 -6.294 1.00 88.38 108 THR A N 1
ATOM 819 C CA . THR A 1 108 ? -9.631 -3.628 -6.516 1.00 88.38 108 THR A CA 1
ATOM 820 C C . THR A 1 108 ? -8.838 -4.906 -6.236 1.00 88.38 108 THR A C 1
ATOM 822 O O . THR A 1 108 ? -9.417 -5.937 -5.888 1.00 88.38 108 THR A O 1
ATOM 825 N N . LEU A 1 109 ? -7.506 -4.834 -6.326 1.00 88.81 109 LEU A N 1
ATOM 826 C CA . LEU A 1 109 ? -6.580 -5.855 -5.855 1.00 88.81 109 LEU A CA 1
ATOM 827 C C . LEU A 1 109 ? -5.796 -5.352 -4.644 1.00 88.81 109 LEU A C 1
ATOM 829 O O . LEU A 1 109 ? -5.443 -4.185 -4.523 1.00 88.81 109 LEU A O 1
ATOM 833 N N . LEU A 1 110 ? -5.495 -6.289 -3.754 1.00 88.62 110 LEU A N 1
ATOM 834 C CA . LEU A 1 110 ? -4.838 -6.035 -2.480 1.00 88.62 110 LEU A CA 1
ATOM 835 C C . LEU A 1 110 ? -3.325 -5.884 -2.681 1.00 88.62 110 LEU A C 1
ATOM 837 O O . LEU A 1 110 ? -2.689 -6.766 -3.266 1.00 88.62 110 LEU A O 1
ATOM 841 N N . ALA A 1 111 ? -2.750 -4.790 -2.173 1.00 90.06 111 ALA A N 1
ATOM 842 C CA . ALA A 1 111 ? -1.336 -4.434 -2.320 1.00 90.06 111 ALA A CA 1
ATOM 843 C C . ALA A 1 111 ? -0.375 -5.572 -1.932 1.00 90.06 111 ALA A C 1
ATOM 845 O O . ALA A 1 111 ? 0.644 -5.783 -2.595 1.00 90.06 111 ALA A O 1
ATOM 846 N N . ARG A 1 112 ? -0.720 -6.372 -0.913 1.00 88.88 112 ARG A N 1
ATOM 847 C CA . ARG A 1 112 ? 0.073 -7.529 -0.462 1.00 88.88 112 ARG A CA 1
ATOM 848 C C . ARG A 1 112 ? 0.318 -8.565 -1.560 1.00 88.88 112 ARG A C 1
ATOM 850 O O . ARG A 1 112 ? 1.279 -9.325 -1.459 1.00 88.88 112 ARG A O 1
ATOM 857 N N . LYS A 1 113 ? -0.510 -8.613 -2.615 1.00 89.00 113 LYS A N 1
ATOM 858 C CA . LYS A 1 113 ? -0.299 -9.521 -3.756 1.00 89.00 113 LYS A CA 1
ATOM 859 C C . LYS A 1 113 ? 1.031 -9.247 -4.465 1.00 89.00 113 LYS A C 1
ATOM 861 O O . LYS A 1 113 ? 1.635 -10.191 -4.967 1.00 89.00 113 LYS A O 1
ATOM 866 N N . CYS A 1 114 ? 1.539 -8.015 -4.416 1.00 86.38 114 CYS A N 1
ATOM 867 C CA . CYS A 1 114 ? 2.866 -7.657 -4.927 1.00 86.38 114 CYS A CA 1
ATOM 868 C C . CYS A 1 114 ? 4.017 -8.315 -4.150 1.00 86.38 114 CYS A C 1
ATOM 870 O O . CYS A 1 114 ? 5.107 -8.474 -4.690 1.00 86.38 114 CYS A O 1
ATOM 872 N N . LEU A 1 115 ? 3.784 -8.710 -2.895 1.00 86.44 115 LEU A N 1
ATOM 873 C CA . LEU A 1 115 ? 4.771 -9.399 -2.061 1.00 86.44 115 LEU A CA 1
ATOM 874 C C . LEU A 1 115 ? 4.749 -10.915 -2.257 1.00 86.44 115 LEU A C 1
ATOM 876 O O . LEU A 1 115 ? 5.639 -11.599 -1.759 1.00 86.44 115 LEU A O 1
ATOM 880 N N . CYS A 1 116 ? 3.735 -11.456 -2.939 1.00 86.06 116 CYS A N 1
ATOM 881 C CA . CYS A 1 116 ? 3.635 -12.882 -3.206 1.00 86.06 116 CYS A CA 1
ATOM 882 C C . CYS A 1 116 ? 4.460 -13.226 -4.453 1.00 86.06 116 CYS A C 1
ATOM 884 O O . CYS A 1 116 ? 4.038 -12.881 -5.562 1.00 86.06 116 CYS A O 1
ATOM 886 N N . PRO A 1 117 ? 5.587 -13.959 -4.325 1.00 84.44 117 PRO A N 1
ATOM 887 C CA . PRO A 1 117 ? 6.436 -14.259 -5.474 1.00 84.44 117 PRO A CA 1
ATOM 888 C C . PRO A 1 117 ? 5.685 -15.044 -6.545 1.00 84.44 117 PRO A C 1
ATOM 890 O O . PRO A 1 117 ? 5.854 -14.794 -7.726 1.00 84.44 117 PRO A O 1
ATOM 893 N N . ARG A 1 118 ? 4.801 -15.965 -6.147 1.00 85.62 118 ARG A N 1
ATOM 894 C CA . ARG A 1 118 ? 4.039 -16.785 -7.093 1.00 85.62 118 ARG A CA 1
ATOM 895 C C . ARG A 1 118 ? 3.088 -15.947 -7.948 1.00 85.62 118 ARG A C 1
ATOM 897 O O . ARG A 1 118 ? 3.018 -16.167 -9.151 1.00 85.62 118 ARG A O 1
ATOM 904 N N . THR A 1 119 ? 2.371 -15.007 -7.335 1.00 85.62 119 THR A N 1
ATOM 905 C CA . THR A 1 119 ? 1.472 -14.103 -8.061 1.00 85.62 119 THR A CA 1
ATOM 906 C C . THR A 1 119 ? 2.279 -13.181 -8.957 1.00 85.62 119 THR A C 1
ATOM 908 O O . THR A 1 119 ? 2.001 -13.109 -10.148 1.00 85.62 119 THR A O 1
ATOM 911 N N . LEU A 1 120 ? 3.316 -12.544 -8.403 1.00 84.06 120 LEU A N 1
ATOM 912 C CA . LEU A 1 120 ? 4.151 -11.598 -9.131 1.00 84.06 120 LEU A CA 1
ATOM 913 C C . LEU A 1 120 ? 4.802 -12.258 -10.348 1.00 84.06 120 LEU A C 1
ATOM 915 O O . LEU A 1 120 ? 4.679 -11.740 -11.450 1.00 84.06 120 LEU A O 1
ATOM 919 N N . LEU A 1 121 ? 5.428 -13.423 -10.176 1.00 83.69 121 LEU A N 1
ATOM 920 C CA . LEU A 1 121 ? 6.088 -14.138 -11.269 1.00 83.69 121 LEU A CA 1
ATOM 921 C C . LEU A 1 121 ? 5.096 -14.703 -12.302 1.00 83.69 121 LEU A C 1
ATOM 923 O O . LEU A 1 121 ? 5.482 -14.939 -13.439 1.00 83.69 121 LEU A O 1
ATOM 927 N N . GLY A 1 122 ? 3.839 -14.936 -11.912 1.00 84.06 122 GLY A N 1
ATOM 928 C CA . GLY A 1 122 ? 2.796 -15.429 -12.812 1.00 84.06 122 GLY A CA 1
ATOM 929 C C . GLY A 1 122 ? 2.186 -14.349 -13.707 1.00 84.06 122 GLY A C 1
ATOM 930 O O . GLY A 1 122 ? 1.775 -14.662 -14.816 1.00 84.06 122 GLY A O 1
ATOM 931 N N . VAL A 1 123 ? 2.127 -13.099 -13.234 1.00 84.31 123 VAL A N 1
ATOM 932 C CA . VAL A 1 123 ? 1.548 -11.966 -13.988 1.00 84.31 123 VAL A CA 1
ATOM 933 C C . VAL A 1 123 ? 2.602 -11.111 -14.679 1.00 84.31 123 VAL A C 1
ATOM 935 O O . VAL A 1 123 ? 2.320 -10.490 -15.699 1.00 84.31 123 VAL A O 1
ATOM 938 N N . THR A 1 124 ? 3.819 -11.047 -14.133 1.00 80.88 124 THR A N 1
ATOM 939 C CA . THR A 1 124 ? 4.881 -10.244 -14.740 1.00 80.88 124 THR A CA 1
ATOM 940 C C . THR A 1 124 ? 5.400 -10.938 -15.998 1.00 80.88 124 THR A C 1
ATOM 942 O O . THR A 1 124 ? 5.713 -12.129 -15.955 1.00 80.88 124 THR A O 1
ATOM 945 N N . PRO A 1 125 ? 5.541 -10.218 -17.125 1.00 73.06 125 PRO A N 1
ATOM 946 C CA . PRO A 1 125 ? 6.169 -10.764 -18.321 1.00 73.06 125 PRO A CA 1
ATOM 947 C C . PRO A 1 125 ? 7.679 -10.887 -18.079 1.00 73.06 125 PRO A C 1
ATOM 949 O O . PRO A 1 125 ? 8.443 -10.060 -18.548 1.00 73.06 125 PRO A O 1
ATOM 952 N N . LEU A 1 126 ? 8.126 -11.864 -17.287 1.00 67.81 126 LEU A N 1
ATOM 953 C CA . LEU A 1 126 ? 9.511 -11.998 -16.800 1.00 67.81 126 LEU A CA 1
ATOM 954 C C . LEU A 1 126 ? 10.562 -12.270 -17.874 1.00 67.81 126 LEU A C 1
ATOM 956 O O . LEU A 1 126 ? 11.736 -12.379 -17.525 1.00 67.81 126 LEU A O 1
ATOM 960 N N . ASP A 1 127 ? 10.172 -12.422 -19.138 1.00 70.06 127 ASP A N 1
ATOM 961 C CA . ASP A 1 127 ? 11.124 -12.659 -20.211 1.00 70.06 127 ASP A CA 1
ATOM 962 C C . ASP A 1 127 ? 12.172 -11.528 -20.228 1.00 70.06 127 ASP A C 1
ATOM 964 O O . ASP A 1 127 ? 11.836 -10.375 -20.528 1.00 70.06 127 ASP A O 1
ATOM 968 N N . PRO A 1 128 ? 13.448 -11.820 -19.899 1.00 67.44 128 PRO A N 1
ATOM 969 C CA . PRO A 1 128 ? 14.489 -10.804 -19.863 1.00 67.44 128 PRO A CA 1
ATOM 970 C C . PRO A 1 128 ? 14.649 -10.132 -21.226 1.00 67.44 128 PRO A C 1
ATOM 972 O O . PRO A 1 128 ? 14.972 -8.948 -21.279 1.00 67.44 128 PRO A O 1
ATOM 975 N N . GLY A 1 129 ? 14.370 -10.855 -22.318 1.00 66.75 129 GLY A N 1
ATOM 976 C CA . GLY A 1 129 ? 14.349 -10.310 -23.672 1.00 66.75 129 GLY A CA 1
ATOM 977 C C . GLY A 1 129 ? 13.304 -9.211 -23.838 1.00 66.75 129 GLY A C 1
ATOM 978 O O . GLY A 1 129 ? 13.624 -8.161 -24.385 1.00 66.75 129 GLY A O 1
ATOM 979 N N . THR A 1 130 ? 12.102 -9.404 -23.298 1.00 67.88 130 THR A N 1
ATOM 980 C CA . THR A 1 130 ? 11.012 -8.420 -23.293 1.00 67.88 130 THR A CA 1
ATOM 981 C C . THR A 1 130 ? 11.347 -7.195 -22.445 1.00 67.88 130 THR A C 1
ATOM 983 O O . THR A 1 130 ? 11.135 -6.068 -22.886 1.00 67.88 130 THR A O 1
ATOM 986 N N . TRP A 1 131 ? 11.938 -7.358 -21.258 1.00 68.94 131 TRP A N 1
ATOM 987 C CA . TRP A 1 131 ? 12.335 -6.204 -20.434 1.00 68.94 131 TRP A CA 1
ATOM 988 C C . TRP A 1 131 ? 13.506 -5.433 -21.039 1.00 68.94 131 TRP A C 1
ATOM 990 O O . TRP A 1 131 ? 13.469 -4.205 -21.085 1.00 68.94 131 TRP A O 1
ATOM 1000 N N . ILE A 1 132 ? 14.525 -6.131 -21.543 1.00 68.56 132 ILE A N 1
ATOM 1001 C CA . ILE A 1 132 ? 15.681 -5.514 -22.202 1.00 68.56 132 ILE A CA 1
ATOM 1002 C C . ILE A 1 132 ? 15.245 -4.829 -23.498 1.00 68.56 132 ILE A C 1
ATOM 1004 O O . ILE A 1 132 ? 15.649 -3.694 -23.744 1.00 68.56 132 ILE A O 1
ATOM 1008 N N . SER A 1 133 ? 14.390 -5.467 -24.301 1.00 66.56 133 SER A N 1
ATOM 1009 C CA . SER A 1 133 ? 13.860 -4.863 -25.521 1.00 66.56 133 SER A CA 1
ATOM 1010 C C . SER A 1 133 ? 12.993 -3.658 -25.193 1.00 66.56 133 SER A C 1
ATOM 1012 O O . SER A 1 133 ? 13.143 -2.646 -25.853 1.00 66.56 133 SER A O 1
ATOM 1014 N N . THR A 1 134 ? 12.186 -3.695 -24.133 1.00 67.50 134 THR A N 1
ATOM 1015 C CA . THR A 1 134 ? 11.360 -2.561 -23.691 1.00 67.50 134 THR A CA 1
ATOM 1016 C C . THR A 1 134 ? 12.196 -1.401 -23.147 1.00 67.50 134 THR A C 1
ATOM 1018 O O . THR A 1 134 ? 11.866 -0.235 -23.387 1.00 67.50 134 THR A O 1
ATOM 1021 N N . LEU A 1 135 ? 13.285 -1.700 -22.434 1.00 67.56 135 LEU A N 1
ATOM 1022 C CA . LEU A 1 135 ? 14.234 -0.719 -21.898 1.00 67.56 135 LEU A CA 1
ATOM 1023 C C . LEU A 1 135 ? 15.050 -0.052 -23.016 1.00 67.56 135 LEU A C 1
ATOM 1025 O O . LEU A 1 135 ? 15.327 1.145 -22.958 1.00 67.56 135 LEU A O 1
ATOM 1029 N N . LEU A 1 136 ? 15.423 -0.831 -24.034 1.00 65.31 136 LEU A N 1
ATOM 1030 C CA . LEU A 1 136 ? 16.196 -0.393 -25.198 1.00 65.31 136 LEU A CA 1
ATOM 1031 C C . LEU A 1 136 ? 15.313 0.019 -26.386 1.00 65.31 136 LEU A C 1
ATOM 1033 O O . LEU A 1 136 ? 15.848 0.457 -27.408 1.00 65.31 136 LEU A O 1
ATOM 1037 N N . ALA A 1 137 ? 13.989 -0.128 -26.281 1.00 61.31 137 ALA A N 1
ATOM 1038 C CA . ALA A 1 137 ? 13.056 0.161 -27.359 1.00 61.31 137 ALA A CA 1
ATOM 1039 C C . ALA A 1 137 ? 13.004 1.671 -27.595 1.00 61.31 137 ALA A C 1
ATOM 1041 O O . ALA A 1 137 ? 12.844 2.440 -26.638 1.00 61.31 137 ALA A O 1
ATOM 1042 N N . PRO A 1 138 ? 13.088 2.111 -28.862 1.00 55.47 138 PRO A N 1
ATOM 1043 C CA . PRO A 1 138 ? 12.896 3.508 -29.195 1.00 55.47 138 PRO A CA 1
ATOM 1044 C C . PRO A 1 138 ? 11.550 4.009 -28.670 1.00 55.47 138 PRO A C 1
ATOM 1046 O O . PRO A 1 138 ? 10.527 3.322 -28.739 1.00 55.47 138 PRO A O 1
ATOM 1049 N N . HIS A 1 139 ? 11.532 5.243 -28.162 1.00 58.25 139 HIS A N 1
ATOM 1050 C CA . HIS A 1 139 ? 10.274 5.955 -27.941 1.00 58.25 139 HIS A CA 1
ATOM 1051 C C . HIS A 1 139 ? 9.467 5.902 -29.250 1.00 58.25 139 HIS A C 1
ATOM 1053 O O . HIS A 1 139 ? 10.065 6.045 -30.312 1.00 58.25 139 HIS A O 1
ATOM 1059 N N . ARG A 1 140 ? 8.130 5.752 -29.207 1.00 52.09 140 ARG A N 1
ATOM 1060 C CA . ARG A 1 140 ? 7.254 5.640 -30.406 1.00 52.09 140 ARG A CA 1
ATOM 1061 C C . ARG A 1 140 ? 7.380 6.798 -31.434 1.00 52.09 140 ARG A C 1
ATOM 1063 O O . ARG A 1 140 ? 6.716 6.764 -32.458 1.00 52.09 140 ARG A O 1
ATOM 1070 N N . TYR A 1 141 ? 8.241 7.787 -31.177 1.00 46.84 141 TYR A N 1
ATOM 1071 C CA . TYR A 1 141 ? 8.578 8.932 -32.028 1.00 46.84 141 TYR A CA 1
ATOM 1072 C C . TYR A 1 141 ? 10.086 9.093 -32.345 1.00 46.84 141 TYR A C 1
ATOM 1074 O O . TYR A 1 141 ? 10.458 10.078 -32.975 1.00 46.84 141 TYR A O 1
ATOM 1082 N N . ALA A 1 142 ? 10.974 8.180 -31.930 1.00 48.66 142 ALA A N 1
ATOM 1083 C CA . ALA A 1 142 ? 12.427 8.337 -32.072 1.00 48.66 142 ALA A CA 1
ATOM 1084 C C . ALA A 1 142 ? 13.059 7.175 -32.854 1.00 48.66 142 ALA A C 1
ATOM 1086 O O . ALA A 1 142 ? 13.181 6.070 -32.347 1.00 48.66 142 ALA A O 1
ATOM 1087 N N . THR A 1 143 ? 13.524 7.419 -34.078 1.00 47.38 143 THR A N 1
ATOM 1088 C CA . THR A 1 143 ? 14.233 6.439 -34.928 1.00 47.38 143 THR A CA 1
ATOM 1089 C C . THR A 1 143 ? 15.727 6.316 -34.583 1.00 47.38 143 THR A C 1
ATOM 1091 O O . THR A 1 143 ? 16.562 6.136 -35.470 1.00 47.38 143 THR A O 1
AT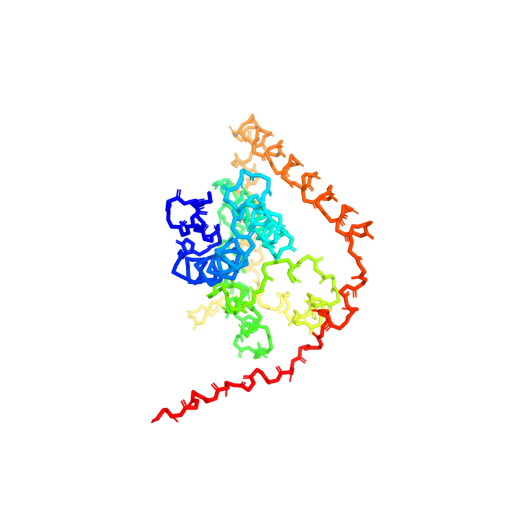OM 1094 N N . SER A 1 144 ? 16.109 6.489 -33.315 1.00 54.22 144 SER A N 1
ATOM 1095 C CA . SER A 1 144 ? 17.519 6.550 -32.921 1.00 54.22 144 SER A CA 1
ATOM 1096 C C . SER A 1 144 ? 18.154 5.155 -32.757 1.00 54.22 144 SER A C 1
ATOM 1098 O O . SER A 1 144 ? 17.500 4.229 -32.276 1.00 54.22 144 SER A O 1
ATOM 1100 N N . PRO A 1 145 ? 19.435 4.979 -33.141 1.00 61.19 145 PRO A N 1
ATOM 1101 C CA . PRO A 1 145 ? 20.131 3.690 -33.094 1.00 61.19 145 PRO A CA 1
ATOM 1102 C C . PRO A 1 145 ? 20.285 3.162 -31.660 1.00 61.19 145 PRO A C 1
ATOM 1104 O O . PRO A 1 145 ? 20.416 3.943 -30.721 1.00 61.19 145 PRO A O 1
ATOM 1107 N N . LEU A 1 146 ? 20.357 1.836 -31.493 1.00 60.03 146 LEU A N 1
ATOM 1108 C CA . LEU A 1 146 ? 20.405 1.118 -30.203 1.00 60.03 146 LEU A CA 1
ATOM 1109 C C . LEU A 1 146 ? 21.494 1.634 -29.233 1.00 60.03 146 LEU A C 1
ATOM 1111 O O . LEU A 1 146 ? 21.297 1.673 -28.020 1.00 60.03 146 LEU A O 1
ATOM 1115 N N . PHE A 1 147 ? 22.607 2.134 -29.775 1.00 60.44 147 PHE A N 1
ATOM 1116 C CA . PHE A 1 147 ? 23.685 2.787 -29.025 1.00 60.44 147 PHE A CA 1
ATOM 1117 C C . PHE A 1 147 ? 23.221 4.027 -28.236 1.00 60.44 147 PHE A C 1
ATOM 1119 O O . PHE A 1 147 ? 23.642 4.237 -27.099 1.00 60.44 147 PHE A O 1
ATOM 1126 N N . SER A 1 148 ? 22.308 4.825 -28.797 1.00 60.09 148 SER A N 1
ATOM 1127 C CA . SER A 1 148 ? 21.773 6.032 -28.147 1.00 60.09 148 SER A CA 1
ATOM 1128 C C . SER A 1 148 ? 20.978 5.715 -26.873 1.00 60.09 148 SER A C 1
ATOM 1130 O O . SER A 1 148 ? 21.000 6.494 -25.919 1.00 60.09 148 SER A O 1
ATOM 1132 N N . HIS A 1 149 ? 20.344 4.542 -26.807 1.00 62.28 149 HIS A N 1
ATOM 1133 C CA . HIS A 1 149 ? 19.587 4.100 -25.638 1.00 62.28 149 HIS A CA 1
ATOM 1134 C C . HIS A 1 149 ? 20.504 3.593 -24.521 1.00 62.28 149 HIS A C 1
ATOM 1136 O O . HIS A 1 149 ? 20.286 3.942 -23.362 1.00 62.28 149 HIS A O 1
ATOM 1142 N N . CYS A 1 150 ? 21.587 2.881 -24.856 1.00 65.06 150 CYS A N 1
ATOM 1143 C CA . CYS A 1 150 ? 22.623 2.518 -23.882 1.00 65.06 150 CYS A CA 1
ATOM 1144 C C . CYS A 1 150 ? 23.272 3.761 -23.256 1.00 65.06 150 CYS A C 1
ATOM 1146 O O . CYS A 1 150 ? 23.453 3.821 -22.040 1.00 65.06 150 CYS A O 1
ATOM 1148 N N . VAL A 1 151 ? 23.563 4.783 -24.069 1.00 67.75 151 VAL A N 1
ATOM 1149 C CA . VAL A 1 151 ? 24.085 6.071 -23.583 1.00 67.75 151 VAL A CA 1
ATOM 1150 C C . VAL A 1 151 ? 23.064 6.773 -22.683 1.00 67.75 151 VAL A C 1
ATOM 1152 O O . VAL A 1 151 ? 23.431 7.271 -21.622 1.00 67.75 151 VAL A O 1
ATOM 1155 N N . SER A 1 152 ? 21.777 6.765 -23.046 1.00 67.44 152 SER A N 1
ATOM 1156 C CA . SER A 1 152 ? 20.707 7.338 -22.218 1.00 67.44 152 SER A CA 1
ATOM 1157 C C . SER A 1 152 ? 20.578 6.637 -20.858 1.00 67.44 152 SER A C 1
ATOM 1159 O O . SER A 1 152 ? 20.567 7.305 -19.822 1.00 67.44 152 SER A O 1
ATOM 1161 N N . ALA A 1 153 ? 20.566 5.300 -20.836 1.00 70.88 153 ALA A N 1
ATOM 1162 C CA . ALA A 1 153 ? 20.512 4.507 -19.607 1.00 70.88 153 ALA A CA 1
ATOM 1163 C C . ALA A 1 153 ? 21.753 4.730 -18.724 1.00 70.88 153 ALA A C 1
ATOM 1165 O O . ALA A 1 153 ? 21.627 4.942 -17.515 1.00 70.88 153 ALA A O 1
ATOM 1166 N N . ALA A 1 154 ? 22.946 4.778 -19.326 1.00 75.75 154 ALA A N 1
ATOM 1167 C CA . ALA A 1 154 ? 24.179 5.121 -18.624 1.00 75.75 154 ALA A CA 1
ATOM 1168 C C . ALA A 1 154 ? 24.123 6.547 -18.050 1.00 75.75 154 ALA A C 1
ATOM 1170 O O . ALA A 1 154 ? 24.480 6.753 -16.893 1.00 75.75 154 ALA A O 1
ATOM 1171 N N . CYS A 1 155 ? 23.611 7.527 -18.801 1.00 75.81 155 CYS A N 1
ATOM 1172 C CA . CYS A 1 155 ? 23.407 8.892 -18.313 1.00 75.81 155 CYS A CA 1
ATOM 1173 C C . CYS A 1 155 ? 22.396 8.967 -17.162 1.00 75.81 155 CYS A C 1
ATOM 1175 O O . CYS A 1 155 ? 22.597 9.760 -16.242 1.00 75.81 155 CYS A O 1
ATOM 1177 N N . VAL A 1 156 ? 21.320 8.175 -17.194 1.00 77.00 156 VAL A N 1
ATOM 1178 C CA . VAL A 1 156 ? 20.365 8.058 -16.080 1.00 77.00 156 VAL A CA 1
ATOM 1179 C C . VAL A 1 156 ? 21.073 7.535 -14.833 1.00 77.00 156 VAL A C 1
ATOM 1181 O O . VAL A 1 156 ? 20.978 8.168 -13.780 1.00 77.00 156 VAL A O 1
ATOM 1184 N N . LEU A 1 157 ? 21.847 6.454 -14.966 1.00 79.50 157 LEU A N 1
ATOM 1185 C CA . LEU A 1 157 ? 22.599 5.871 -13.858 1.00 79.50 157 LEU A CA 1
ATOM 1186 C C . LEU A 1 157 ? 23.633 6.859 -13.296 1.00 79.50 157 LEU A C 1
ATOM 1188 O O . LEU A 1 157 ? 23.715 7.031 -12.085 1.00 79.50 157 LEU A O 1
ATOM 1192 N N . LEU A 1 158 ? 24.363 7.569 -14.162 1.00 81.31 158 LEU A N 1
ATOM 1193 C CA . LEU A 1 158 ? 25.380 8.551 -13.764 1.00 81.31 158 LEU A CA 1
ATOM 1194 C C . LEU A 1 158 ? 24.772 9.783 -13.070 1.00 81.31 158 LEU A C 1
ATOM 1196 O O . LEU A 1 158 ? 25.330 10.321 -12.114 1.00 81.31 158 LEU A O 1
ATOM 1200 N N . LYS A 1 159 ? 23.603 10.243 -13.536 1.00 79.25 159 LYS A N 1
ATOM 1201 C CA . LYS A 1 159 ? 22.851 11.334 -12.893 1.00 79.25 159 LYS A CA 1
ATOM 1202 C C . LYS A 1 159 ? 22.312 10.908 -11.530 1.00 79.25 159 LYS A C 1
ATOM 1204 O O . LYS A 1 159 ? 22.342 11.714 -10.600 1.00 79.25 159 LYS A O 1
ATOM 1209 N N . MET A 1 160 ? 21.831 9.671 -11.418 1.00 83.44 160 MET A N 1
ATOM 1210 C CA . MET A 1 160 ? 21.335 9.099 -10.168 1.00 83.44 160 MET A CA 1
ATOM 1211 C C . MET A 1 160 ? 22.474 8.938 -9.155 1.00 83.44 160 MET A C 1
ATOM 1213 O O . MET A 1 160 ? 22.374 9.495 -8.062 1.00 83.44 160 MET A O 1
ATOM 1217 N N . THR A 1 161 ? 23.595 8.308 -9.525 1.00 81.00 161 THR A N 1
ATOM 1218 C CA . THR A 1 161 ? 24.768 8.181 -8.638 1.00 81.00 161 THR A CA 1
ATOM 1219 C C . THR A 1 161 ? 25.287 9.546 -8.197 1.00 81.00 161 THR A C 1
ATOM 1221 O O . THR A 1 161 ? 25.509 9.761 -7.007 1.00 81.00 161 THR A O 1
ATOM 1224 N N . GLY A 1 162 ? 25.373 10.515 -9.113 1.00 84.56 162 GLY A N 1
ATOM 1225 C CA . GLY A 1 162 ? 25.774 11.883 -8.789 1.00 84.56 162 GLY A CA 1
ATOM 1226 C C . GLY A 1 162 ? 24.854 12.592 -7.786 1.00 84.56 162 GLY A C 1
ATOM 1227 O O . GLY A 1 162 ? 25.342 13.380 -6.979 1.00 84.56 162 GLY A O 1
ATOM 1228 N N . ARG A 1 163 ? 23.538 12.339 -7.792 1.00 82.50 163 ARG A N 1
ATOM 1229 C CA . ARG A 1 163 ? 22.606 12.916 -6.800 1.00 82.50 163 ARG A CA 1
ATOM 1230 C C . ARG A 1 163 ? 22.622 12.181 -5.476 1.00 82.50 163 ARG A C 1
ATOM 1232 O O . ARG A 1 163 ? 22.625 12.827 -4.433 1.00 82.50 163 ARG A O 1
ATOM 1239 N N . VAL A 1 164 ? 22.667 10.853 -5.522 1.00 85.81 164 VAL A N 1
ATOM 1240 C CA . VAL A 1 164 ? 22.740 10.020 -4.320 1.00 85.81 164 VAL A CA 1
ATOM 1241 C C . VAL A 1 164 ? 23.985 10.379 -3.504 1.00 85.81 164 VAL A C 1
ATOM 1243 O O . VAL A 1 164 ? 23.888 10.590 -2.296 1.00 85.81 164 VAL A O 1
ATOM 1246 N N . LEU A 1 165 ? 25.125 10.566 -4.176 1.00 85.75 165 LEU A N 1
ATOM 1247 C CA . LEU A 1 165 ? 26.381 10.989 -3.549 1.00 85.75 165 LEU A CA 1
ATOM 1248 C C . LEU A 1 165 ? 26.356 12.431 -3.017 1.00 85.75 165 LEU A C 1
ATOM 1250 O O . LEU A 1 165 ? 27.073 12.734 -2.070 1.00 85.75 165 LEU A O 1
ATOM 1254 N N . LYS A 1 166 ? 25.538 13.323 -3.592 1.00 88.38 166 LYS A N 1
ATOM 1255 C CA . LYS A 1 166 ? 25.398 14.717 -3.125 1.00 88.38 166 LYS A CA 1
ATOM 1256 C C . LYS A 1 166 ? 24.567 14.854 -1.848 1.00 88.38 166 LYS A C 1
ATOM 1258 O O . LYS A 1 166 ? 24.684 15.873 -1.176 1.00 88.38 166 LYS A O 1
ATOM 1263 N N . ALA A 1 167 ? 23.739 13.864 -1.518 1.00 86.56 167 ALA A N 1
ATOM 1264 C CA . ALA A 1 167 ? 22.853 13.892 -0.354 1.00 86.56 167 ALA A CA 1
ATOM 1265 C C . ALA A 1 167 ? 22.907 12.569 0.441 1.00 86.56 167 ALA A C 1
ATOM 1267 O O . ALA A 1 167 ? 21.893 11.878 0.564 1.00 86.56 167 ALA A O 1
ATOM 1268 N N . PRO A 1 168 ? 24.078 12.172 0.974 1.00 89.44 168 PRO A N 1
ATOM 1269 C CA . PRO A 1 168 ? 24.259 10.853 1.580 1.00 89.44 168 PRO A CA 1
ATOM 1270 C C . PRO A 1 168 ? 23.406 10.662 2.840 1.00 89.44 168 PRO A C 1
ATOM 1272 O O . PRO A 1 168 ? 22.781 9.618 2.992 1.00 89.44 168 PRO A O 1
ATOM 1275 N N . LEU A 1 169 ? 23.316 11.677 3.708 1.00 90.31 169 LEU A N 1
ATOM 1276 C CA . LEU A 1 169 ? 22.550 11.596 4.957 1.00 90.31 169 LEU A CA 1
ATOM 1277 C C . LEU A 1 169 ? 21.048 11.427 4.703 1.00 90.31 169 LEU A C 1
ATOM 1279 O O . LEU A 1 169 ? 20.435 10.529 5.264 1.00 90.31 169 LEU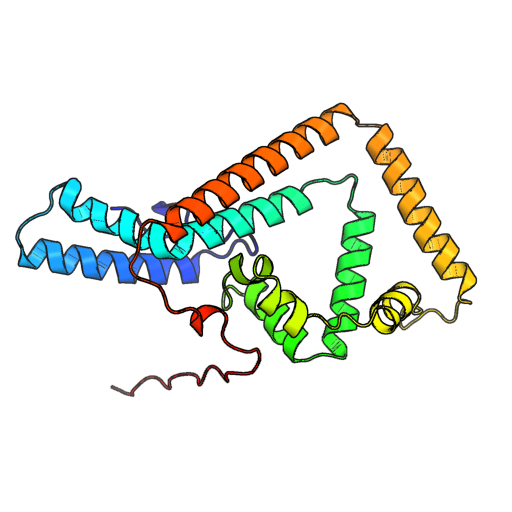 A O 1
ATOM 1283 N N . THR A 1 170 ? 20.479 12.203 3.778 1.00 88.75 170 THR A N 1
ATOM 1284 C CA . THR A 1 170 ? 19.063 12.086 3.397 1.00 88.75 170 THR A CA 1
ATOM 1285 C C . THR A 1 170 ? 18.733 10.702 2.834 1.00 88.75 170 THR A C 1
ATOM 1287 O O . THR A 1 170 ? 17.671 10.154 3.114 1.00 88.75 170 THR A O 1
ATOM 1290 N N . ASN A 1 171 ? 19.643 10.100 2.059 1.00 90.25 171 ASN A N 1
ATOM 1291 C CA . ASN A 1 171 ? 19.445 8.740 1.551 1.00 90.25 171 ASN A CA 1
ATOM 1292 C C . ASN A 1 171 ? 19.571 7.678 2.653 1.00 90.25 171 ASN A C 1
ATOM 1294 O O . ASN A 1 171 ? 18.887 6.659 2.581 1.00 90.25 171 ASN A O 1
ATOM 1298 N N . LEU A 1 172 ? 20.410 7.905 3.668 1.00 92.62 172 LEU A N 1
ATOM 1299 C CA . LEU A 1 172 ? 20.499 7.022 4.832 1.00 92.62 172 LEU A CA 1
ATOM 1300 C C . LEU A 1 172 ? 19.225 7.083 5.681 1.00 92.62 172 LEU A C 1
ATOM 1302 O O . LEU A 1 172 ? 18.691 6.031 6.013 1.00 92.62 172 LEU A O 1
ATOM 1306 N N . GLU A 1 173 ? 18.707 8.277 5.975 1.00 93.00 173 GLU A N 1
ATOM 1307 C CA . GLU A 1 173 ? 17.437 8.463 6.702 1.00 93.00 173 GLU A CA 1
ATOM 1308 C C . GLU A 1 173 ? 16.249 7.836 5.959 1.00 93.00 173 GLU A C 1
ATOM 1310 O O . GLU A 1 173 ? 15.424 7.136 6.541 1.00 93.00 173 GLU A O 1
ATOM 1315 N N . TRP A 1 174 ? 16.188 8.014 4.641 1.00 94.56 174 TRP A N 1
ATOM 1316 C CA . TRP A 1 174 ? 15.207 7.322 3.808 1.00 94.56 174 TRP A CA 1
ATOM 1317 C C . TRP A 1 174 ? 15.370 5.792 3.871 1.00 94.56 174 TRP A C 1
ATOM 1319 O O . TRP A 1 174 ? 14.388 5.053 3.969 1.00 94.56 174 TRP A O 1
ATOM 1329 N N . GLY A 1 175 ? 16.614 5.305 3.859 1.00 94.56 175 GLY A N 1
ATOM 1330 C CA . GLY A 1 175 ? 16.925 3.884 3.989 1.00 94.56 175 GLY A CA 1
ATOM 1331 C C . GLY A 1 175 ? 16.490 3.296 5.334 1.00 94.56 175 GLY A C 1
ATOM 1332 O O . GLY A 1 175 ? 15.972 2.178 5.369 1.00 94.56 175 GLY A O 1
ATOM 1333 N N . THR A 1 176 ? 16.639 4.041 6.435 1.00 95.56 176 THR A N 1
ATOM 1334 C CA . THR A 1 176 ? 16.166 3.600 7.755 1.00 95.56 176 THR A CA 1
ATOM 1335 C C . THR A 1 176 ? 14.640 3.585 7.842 1.00 95.56 176 THR A C 1
ATOM 1337 O O . THR A 1 176 ? 14.096 2.644 8.421 1.00 95.56 176 THR A O 1
ATOM 1340 N N . GLU A 1 177 ? 13.936 4.537 7.213 1.00 96.00 177 GLU A N 1
ATOM 1341 C CA . GLU A 1 177 ? 12.467 4.508 7.101 1.00 96.00 177 GLU A CA 1
ATOM 1342 C C . GLU A 1 177 ? 11.989 3.241 6.372 1.00 96.00 177 GLU A C 1
ATOM 1344 O O . GLU A 1 177 ? 11.110 2.529 6.868 1.00 96.00 177 GLU A O 1
ATOM 1349 N N . ILE A 1 178 ? 12.591 2.924 5.220 1.00 96.62 178 ILE A N 1
ATOM 1350 C CA . ILE A 1 178 ? 12.268 1.707 4.458 1.00 96.62 178 ILE A CA 1
ATOM 1351 C C . ILE A 1 178 ? 12.525 0.462 5.294 1.00 96.62 178 ILE A C 1
ATOM 1353 O O . ILE A 1 178 ? 11.671 -0.424 5.343 1.00 96.62 178 ILE A O 1
ATOM 1357 N N . LEU A 1 179 ? 13.681 0.390 5.956 1.00 96.50 179 LEU A N 1
ATOM 1358 C CA . LEU A 1 179 ? 14.042 -0.758 6.778 1.00 96.50 179 LEU A CA 1
ATOM 1359 C C . LEU A 1 179 ? 13.040 -0.957 7.921 1.00 96.50 179 LEU A C 1
ATOM 1361 O O . LEU A 1 179 ? 12.566 -2.073 8.123 1.00 96.50 179 LEU A O 1
ATOM 1365 N N . ALA A 1 180 ? 12.666 0.113 8.625 1.00 97.00 180 ALA A N 1
ATOM 1366 C CA . ALA A 1 180 ? 11.676 0.051 9.698 1.00 97.00 180 ALA A CA 1
ATOM 1367 C C . ALA A 1 180 ? 10.310 -0.444 9.190 1.00 97.00 180 ALA A C 1
ATOM 1369 O O . ALA A 1 180 ? 9.699 -1.322 9.806 1.00 97.00 180 ALA A O 1
ATOM 1370 N N . LYS A 1 181 ? 9.849 0.054 8.034 1.00 96.00 181 LYS A N 1
ATOM 1371 C CA . LYS A 1 181 ? 8.589 -0.397 7.416 1.00 96.00 181 LYS A CA 1
ATOM 1372 C C . LYS A 1 181 ? 8.656 -1.849 6.945 1.00 96.00 181 LYS A C 1
ATOM 1374 O O . LYS A 1 181 ? 7.701 -2.596 7.154 1.00 96.00 181 LYS A O 1
ATOM 1379 N N . ALA A 1 182 ? 9.779 -2.271 6.366 1.00 95.25 182 ALA A N 1
ATOM 1380 C CA . ALA A 1 182 ? 9.999 -3.651 5.944 1.00 95.25 182 ALA A CA 1
ATOM 1381 C C . ALA A 1 182 ? 10.003 -4.618 7.139 1.00 95.25 182 ALA A C 1
ATOM 1383 O O . ALA A 1 182 ? 9.342 -5.654 7.084 1.00 95.25 182 ALA A O 1
ATOM 1384 N N . LEU A 1 183 ? 10.672 -4.263 8.242 1.00 95.44 183 LEU A N 1
ATOM 1385 C CA . LEU A 1 183 ? 10.654 -5.048 9.482 1.00 95.44 183 LEU A CA 1
ATOM 1386 C C . LEU A 1 183 ? 9.240 -5.148 10.062 1.00 95.44 183 LEU A C 1
ATOM 1388 O O . LEU A 1 183 ? 8.769 -6.250 10.338 1.00 95.44 183 LEU A O 1
ATOM 1392 N N . GLY A 1 184 ? 8.515 -4.030 10.152 1.00 93.19 184 GLY A N 1
ATOM 1393 C CA . GLY A 1 184 ? 7.128 -4.045 10.616 1.00 93.19 184 GLY A CA 1
ATOM 1394 C C . GLY A 1 184 ? 6.211 -4.896 9.727 1.00 93.19 184 GLY A C 1
ATOM 1395 O O . GLY A 1 184 ? 5.295 -5.559 10.218 1.00 93.19 184 GLY A O 1
ATOM 1396 N N . LEU A 1 185 ? 6.424 -4.901 8.415 1.00 92.94 185 LEU A N 1
ATOM 1397 C CA . LEU A 1 185 ? 5.681 -5.754 7.488 1.00 92.94 185 LEU A CA 1
ATOM 1398 C C . LEU A 1 185 ? 6.008 -7.244 7.697 1.00 92.94 185 LEU A C 1
ATOM 1400 O O . LEU A 1 185 ? 5.093 -8.068 7.715 1.00 92.94 185 LEU A O 1
ATOM 1404 N N . LEU A 1 186 ? 7.282 -7.584 7.921 1.00 91.56 186 LEU A N 1
ATOM 1405 C CA . LEU A 1 186 ? 7.720 -8.949 8.233 1.00 91.56 186 LEU A CA 1
ATOM 1406 C C . LEU A 1 186 ? 7.123 -9.461 9.549 1.00 91.56 186 LEU A C 1
ATOM 1408 O O . LEU A 1 186 ? 6.645 -10.594 9.601 1.00 91.56 186 LEU A O 1
ATOM 1412 N N . GLU A 1 187 ? 7.091 -8.630 10.590 1.00 91.56 187 GLU A N 1
ATOM 1413 C CA . GLU A 1 187 ? 6.437 -8.962 11.862 1.00 91.56 187 GLU A CA 1
ATOM 1414 C C . GLU A 1 187 ? 4.937 -9.223 11.680 1.00 91.56 187 GLU A C 1
ATOM 1416 O O . GLU A 1 187 ? 4.399 -10.198 12.210 1.00 91.56 187 GLU A O 1
ATOM 1421 N N . CYS A 1 188 ? 4.256 -8.381 10.895 1.00 88.12 188 CYS A N 1
ATOM 1422 C CA . CYS A 1 188 ? 2.835 -8.543 10.588 1.00 88.12 188 CYS A CA 1
ATOM 1423 C C . CYS A 1 188 ? 2.573 -9.862 9.840 1.00 88.12 188 CYS A C 1
ATOM 1425 O O . CYS A 1 188 ? 1.681 -10.628 10.218 1.00 88.12 188 CYS A O 1
ATOM 1427 N N . TYR A 1 189 ? 3.410 -10.179 8.849 1.00 85.75 189 TYR A N 1
ATOM 1428 C CA . TYR A 1 189 ? 3.357 -11.443 8.117 1.00 85.75 189 TYR A CA 1
ATOM 1429 C C . TYR A 1 189 ? 3.591 -12.656 9.033 1.00 85.75 189 TYR A C 1
ATOM 1431 O O . TYR A 1 189 ? 2.840 -13.633 8.979 1.00 85.75 189 TYR A O 1
ATOM 1439 N N . ALA A 1 190 ? 4.589 -12.590 9.921 1.00 86.69 190 ALA A N 1
ATOM 1440 C CA . ALA A 1 190 ? 4.870 -13.648 10.890 1.00 86.69 190 ALA A CA 1
ATOM 1441 C C . ALA A 1 190 ? 3.685 -13.872 11.846 1.00 86.69 190 ALA A C 1
ATOM 1443 O O . ALA A 1 190 ? 3.276 -15.011 12.072 1.00 86.69 190 ALA A O 1
ATOM 1444 N N . LYS A 1 191 ? 3.074 -12.792 12.348 1.00 82.75 191 LYS A N 1
ATOM 1445 C CA . LYS A 1 191 ? 1.904 -12.855 13.237 1.00 82.75 191 LYS A CA 1
ATOM 1446 C C . LYS A 1 191 ? 0.676 -13.451 12.542 1.00 82.75 191 LYS A C 1
ATOM 1448 O O . LYS A 1 191 ? -0.013 -14.283 13.134 1.00 82.75 191 LYS A O 1
ATOM 1453 N N . GLY A 1 192 ? 0.439 -13.092 11.279 1.00 69.06 192 GLY A N 1
ATOM 1454 C CA . GLY A 1 192 ? -0.632 -13.667 10.456 1.00 69.06 192 GLY A CA 1
ATOM 1455 C C . GLY A 1 192 ? -0.494 -15.180 10.249 1.00 69.06 192 GLY A C 1
ATOM 1456 O O . GLY A 1 192 ? -1.498 -15.883 10.169 1.00 69.06 192 GLY A O 1
ATOM 1457 N N . ARG A 1 193 ? 0.739 -15.703 10.254 1.00 57.72 193 ARG A N 1
ATOM 1458 C CA . ARG A 1 193 ? 1.030 -17.143 10.140 1.00 57.72 193 ARG A CA 1
ATOM 1459 C C . ARG A 1 193 ? 0.702 -17.948 11.404 1.00 57.72 193 ARG A C 1
ATOM 1461 O O . ARG A 1 193 ? 0.486 -19.151 11.305 1.00 57.72 193 ARG A O 1
ATOM 1468 N N . HIS A 1 194 ? 0.676 -17.298 12.569 1.00 49.97 194 HIS A N 1
ATOM 1469 C CA . HIS A 1 194 ? 0.476 -17.940 13.873 1.00 49.97 194 HIS A CA 1
ATOM 1470 C C . HIS A 1 194 ? -0.921 -17.708 14.489 1.00 49.97 194 HIS A C 1
ATOM 1472 O O . HIS A 1 194 ? -1.253 -18.372 15.466 1.00 49.97 194 HIS A O 1
ATOM 1478 N N . GLY A 1 195 ? -1.736 -16.785 13.954 1.00 43.34 195 GLY A N 1
ATOM 1479 C CA . GLY A 1 195 ? -2.926 -16.253 14.643 1.00 43.34 195 GLY A CA 1
ATOM 1480 C C . GLY A 1 195 ? -4.311 -16.508 14.028 1.00 43.34 195 GLY A C 1
ATOM 1481 O O . GLY A 1 195 ? -5.294 -16.062 14.613 1.00 43.34 195 GLY A O 1
ATOM 1482 N N . LEU A 1 196 ? -4.444 -17.195 12.889 1.00 36.94 196 LEU A N 1
ATOM 1483 C CA . LEU A 1 196 ? -5.751 -17.559 12.314 1.00 36.94 196 LEU A CA 1
ATOM 1484 C C . LEU A 1 196 ? -5.733 -18.994 11.760 1.00 36.94 196 LEU A C 1
ATOM 1486 O O . LEU A 1 196 ? -4.712 -19.403 11.202 1.00 36.94 196 LEU A O 1
ATOM 1490 N N . PRO A 1 197 ? -6.845 -19.759 11.855 1.00 31.53 197 PRO A N 1
ATOM 1491 C CA . PRO A 1 197 ? -6.988 -20.986 11.082 1.00 31.53 197 PRO A CA 1
ATOM 1492 C C . PRO A 1 197 ? -6.841 -20.613 9.610 1.00 31.53 197 PRO A C 1
ATOM 1494 O O . PRO A 1 197 ? -7.399 -19.605 9.177 1.00 31.53 197 PRO A O 1
ATOM 1497 N N . ALA A 1 198 ? -6.032 -21.394 8.892 1.00 33.66 198 ALA A N 1
ATOM 1498 C CA . ALA A 1 198 ? -5.621 -21.160 7.517 1.00 33.66 198 ALA A CA 1
ATOM 1499 C C . ALA A 1 198 ? -6.702 -20.436 6.698 1.00 33.66 198 ALA A C 1
ATOM 1501 O O . ALA A 1 198 ? -7.684 -21.043 6.270 1.00 33.66 198 ALA A O 1
ATOM 1502 N N . GLN A 1 199 ? -6.496 -19.142 6.429 1.00 37.69 199 GLN A N 1
ATOM 1503 C CA . GLN A 1 199 ? -7.013 -18.599 5.183 1.00 37.69 199 GLN A CA 1
ATOM 1504 C C . GLN A 1 199 ? -6.342 -19.446 4.110 1.00 37.69 199 GLN A C 1
ATOM 1506 O O . GLN A 1 199 ? -5.114 -19.481 4.011 1.00 37.69 199 GLN A O 1
ATOM 1511 N N . SER A 1 200 ? -7.160 -20.271 3.458 1.00 30.69 200 SER A N 1
ATOM 1512 C CA . SER A 1 200 ? -6.726 -21.288 2.515 1.00 30.69 200 SER A CA 1
ATOM 1513 C C . SER A 1 200 ? -5.649 -20.720 1.581 1.00 30.69 200 SER A C 1
ATOM 1515 O O . SER A 1 200 ? -5.786 -19.577 1.133 1.00 30.69 200 SER A O 1
ATOM 1517 N N . PRO A 1 201 ? -4.616 -21.501 1.211 1.00 35.06 201 PRO A N 1
ATOM 1518 C CA . PRO A 1 201 ? -3.644 -21.114 0.181 1.00 35.06 201 PRO A CA 1
ATOM 1519 C C . PRO A 1 201 ? -4.289 -20.714 -1.169 1.00 35.06 201 PRO A C 1
ATOM 1521 O O . PRO A 1 201 ? -3.592 -20.253 -2.070 1.00 35.06 201 PRO A O 1
ATOM 1524 N N . ALA A 1 202 ? -5.614 -20.844 -1.297 1.00 34.31 202 ALA A N 1
ATOM 1525 C CA . ALA A 1 202 ? -6.456 -20.355 -2.379 1.00 34.31 202 ALA A CA 1
ATOM 1526 C C . ALA A 1 202 ? -6.487 -18.824 -2.586 1.00 34.31 202 ALA A C 1
ATOM 1528 O O . ALA A 1 202 ? -6.862 -18.407 -3.677 1.00 34.31 202 ALA A O 1
ATOM 1529 N N . ASP A 1 203 ? -6.077 -17.980 -1.626 1.00 38.97 203 ASP A N 1
ATOM 1530 C CA . ASP A 1 203 ? -6.033 -16.514 -1.853 1.00 38.97 203 ASP A CA 1
ATOM 1531 C C . ASP A 1 203 ? -4.790 -16.077 -2.670 1.00 38.97 203 ASP A C 1
ATOM 1533 O O . ASP A 1 203 ? -4.727 -14.976 -3.219 1.00 38.97 203 ASP A O 1
ATOM 1537 N N . CYS A 1 204 ? -3.832 -16.999 -2.855 1.00 35.88 204 CYS A N 1
ATOM 1538 C CA . CYS A 1 204 ? -2.835 -16.972 -3.937 1.00 35.88 204 CYS A CA 1
ATOM 1539 C C . CYS A 1 204 ? -3.394 -17.597 -5.234 1.00 35.88 204 CYS A C 1
ATOM 1541 O O . CYS A 1 204 ? -2.679 -18.290 -5.965 1.00 35.88 204 CYS A O 1
ATOM 1543 N N . GLY A 1 205 ? -4.694 -17.395 -5.474 1.00 32.25 205 GLY A N 1
ATOM 1544 C CA . GLY A 1 205 ? -5.443 -17.890 -6.620 1.00 32.25 205 GLY A CA 1
ATOM 1545 C C . GLY A 1 205 ? -4.918 -17.336 -7.942 1.00 32.25 205 GLY A C 1
ATOM 1546 O O . GLY A 1 205 ? -4.472 -16.193 -8.025 1.00 32.25 205 GLY A O 1
ATOM 1547 N N . GLN A 1 206 ? -4.949 -18.212 -8.945 1.00 29.95 206 GLN A N 1
ATOM 1548 C CA . GLN A 1 206 ? -4.433 -18.046 -10.300 1.00 29.95 206 GLN A CA 1
ATOM 1549 C C . GLN A 1 206 ? -4.794 -16.690 -10.936 1.00 29.95 206 GLN A C 1
ATOM 1551 O O . GLN A 1 206 ? -5.928 -16.230 -10.768 1.00 29.95 206 GLN A O 1
ATOM 1556 N N . PRO A 1 207 ? -3.884 -16.088 -11.726 1.00 34.12 207 PRO A N 1
ATOM 1557 C CA . PRO A 1 207 ? -4.280 -15.022 -12.636 1.00 34.12 207 PRO A CA 1
ATOM 1558 C C . PRO A 1 207 ? -5.287 -15.619 -13.630 1.00 34.12 207 PRO A C 1
ATOM 1560 O O . PRO A 1 207 ? -5.038 -16.684 -14.194 1.00 34.12 207 PRO A O 1
ATOM 1563 N N . GLY A 1 208 ? -6.469 -15.015 -13.757 1.00 35.78 208 GLY A N 1
ATOM 1564 C CA . GLY A 1 208 ? -7.498 -15.456 -14.712 1.00 35.78 208 GLY A CA 1
ATOM 1565 C C . GLY A 1 208 ? -8.830 -15.935 -14.122 1.00 35.78 208 GLY A C 1
ATOM 1566 O O . GLY A 1 208 ? -9.733 -16.319 -14.870 1.00 35.78 208 GLY A O 1
ATOM 1567 N N . GLY A 1 209 ? -9.029 -15.883 -12.804 1.00 31.45 209 GLY A N 1
ATOM 1568 C CA . GLY A 1 209 ? -10.365 -16.046 -12.232 1.00 31.45 209 GLY A CA 1
ATOM 1569 C C . GLY A 1 209 ? -11.220 -14.812 -12.513 1.00 31.45 209 GLY A C 1
ATOM 1570 O O . GLY A 1 209 ? -11.209 -13.902 -11.694 1.00 31.45 209 GLY A O 1
ATOM 1571 N N . ARG A 1 210 ? -11.952 -14.775 -13.644 1.00 35.03 210 ARG A N 1
ATOM 1572 C CA . ARG A 1 210 ? -12.947 -13.724 -13.952 1.00 35.03 210 ARG A CA 1
ATOM 1573 C C . ARG A 1 210 ? -13.734 -13.393 -12.684 1.00 35.03 210 ARG A C 1
ATOM 1575 O O . ARG A 1 210 ? -14.593 -14.181 -12.276 1.00 35.03 210 ARG A O 1
ATOM 1582 N N . HIS A 1 211 ? -13.474 -12.229 -12.092 1.00 37.94 211 HIS A N 1
ATOM 1583 C CA . HIS A 1 211 ? -14.340 -11.656 -11.076 1.00 37.94 211 HIS A CA 1
ATOM 1584 C C . HIS A 1 211 ? -15.671 -11.354 -11.764 1.00 37.94 211 HIS A C 1
ATOM 1586 O O . HIS A 1 211 ? -15.866 -10.317 -12.392 1.00 37.94 211 HIS A O 1
ATOM 1592 N N . ARG A 1 212 ? -16.574 -12.337 -11.736 1.00 29.02 212 ARG A N 1
ATOM 1593 C CA . ARG A 1 212 ? -17.938 -12.193 -12.223 1.00 29.02 212 ARG A CA 1
ATOM 1594 C C . ARG A 1 212 ? -18.561 -11.109 -11.349 1.00 29.02 212 ARG A C 1
ATOM 1596 O O . ARG A 1 212 ? -18.804 -11.348 -10.169 1.00 29.02 212 ARG A O 1
ATOM 1603 N N . ILE A 1 213 ? -18.739 -9.917 -11.919 1.00 30.95 213 ILE A N 1
ATOM 1604 C CA . ILE A 1 213 ? -19.525 -8.837 -11.327 1.00 30.95 213 ILE A CA 1
ATOM 1605 C C . ILE A 1 213 ? -20.847 -9.478 -10.911 1.00 30.95 213 ILE A C 1
ATOM 1607 O O . ILE A 1 213 ? -21.600 -9.969 -11.753 1.00 30.95 213 ILE A O 1
ATOM 1611 N N . VAL A 1 214 ? -21.070 -9.581 -9.604 1.00 35.75 214 VAL A N 1
ATOM 1612 C CA . VAL A 1 214 ? -22.349 -10.027 -9.066 1.00 35.75 214 VAL A CA 1
ATOM 1613 C C . VAL A 1 214 ? -23.326 -8.919 -9.425 1.00 35.75 214 VAL A C 1
ATOM 1615 O O . VAL A 1 214 ? -23.249 -7.827 -8.865 1.00 35.75 214 VAL A O 1
ATOM 1618 N N . GLU A 1 215 ? -24.185 -9.170 -10.415 1.00 28.34 215 GLU A N 1
ATOM 1619 C CA . GLU A 1 215 ? -25.290 -8.269 -10.730 1.00 28.34 215 GLU A CA 1
ATOM 1620 C C . GLU A 1 215 ? -26.065 -7.975 -9.438 1.00 28.34 215 GLU A C 1
ATOM 1622 O O . GLU A 1 215 ? -26.390 -8.909 -8.691 1.00 28.34 215 GLU A O 1
ATOM 1627 N N . PRO A 1 216 ? -26.364 -6.700 -9.138 1.00 31.69 216 PRO A N 1
ATOM 1628 C CA . PRO A 1 216 ? -27.200 -6.382 -7.998 1.00 31.69 216 PRO A CA 1
ATOM 1629 C C . PRO A 1 216 ? -28.561 -7.048 -8.214 1.00 31.69 216 PRO A C 1
ATOM 1631 O O . PRO A 1 216 ? -29.222 -6.817 -9.230 1.00 31.69 216 PRO A O 1
ATOM 1634 N N . ARG A 1 217 ? -28.984 -7.888 -7.258 1.00 36.50 217 ARG A N 1
ATOM 1635 C CA . ARG A 1 217 ? -30.369 -8.365 -7.211 1.00 36.50 217 ARG A CA 1
ATOM 1636 C C . ARG A 1 217 ? -31.254 -7.124 -7.194 1.00 36.50 217 ARG A C 1
ATOM 1638 O O . ARG A 1 217 ? -31.173 -6.331 -6.258 1.00 36.50 217 ARG A O 1
ATOM 1645 N N . ARG A 1 218 ? -32.049 -6.945 -8.251 1.00 33.91 218 ARG A N 1
ATOM 1646 C CA . ARG A 1 218 ? -33.113 -5.943 -8.269 1.00 33.91 218 ARG A CA 1
ATOM 1647 C C . ARG A 1 218 ? -34.026 -6.234 -7.078 1.00 33.91 218 ARG A C 1
ATOM 1649 O O . ARG A 1 218 ? -34.482 -7.369 -6.937 1.00 33.91 218 ARG A O 1
ATOM 1656 N N . PHE A 1 219 ? -34.188 -5.236 -6.216 1.00 43.19 219 PHE A N 1
ATOM 1657 C CA . PHE A 1 219 ? -35.290 -5.179 -5.263 1.00 43.19 219 PHE A CA 1
ATOM 1658 C C . PHE A 1 219 ? -36.612 -5.032 -6.018 1.00 43.19 219 PHE A C 1
ATOM 1660 O O . PHE A 1 219 ? -36.594 -4.394 -7.099 1.00 43.19 219 PHE A O 1
#

Radius of gyration: 21.79 Å; chains: 1; bounding box: 62×36×61 Å

Sequence (219 aa):
MVIGDAANLADPINGGGIHNAMESGHLASEVALEAIAGGDFSRDFLGRYATRWNGRREMDWRTGELMLSIAKNPNLREIYLLLIQTIARAIGDNPDFEEFCGGIFSGTLLARKCLCPRTLLGVTPLDPGTWISTLLAPHRYATSPLFSHCVSAACVLLKMTGRVLKAPLTNLEWGTEILAKALGLLECYAKGRHGLPAQSPADCGQPGGRHRIVEPRRF

Foldseek 3Di:
DDAFVRVPQQALQQRHGPVRRVVLVVLQVVLVVVCVVVVHPDPVSSCVSVVVSCLVAVLLSLLSVLVVLVVPDPLCVLVVVLVVQLLVVQCVVAVLSVCVVVCSNVVVDRSCLCVDCLSVVQRGPPPVCSSVCSQQPDDPPDPDDSVVSVVVVVVSVVSSVVSCVVCVPVVVVSVVVSVVSVVVSVVSVVCSVVPDDDPDPCVNPHRPPPPPPPPPDDD

pLDDT: mean 80.01, std 19.91, range [28.34, 98.5]